Protein AF-A0A9P6QN24-F1 (afdb_monomer)

Organism: NCBI:txid1343610

Nearest PDB structures (foldseek):
  8gck-assembly1_B  TM=6.341E-01  e=2.018E-05  Homo sapiens
  8ei0-assembly1_A  TM=6.099E-01  e=3.043E-05  Homo sapiens
  3q4a-assembly1_B  TM=6.291E-01  e=5.928E-05  Mus musculus
  5lyp-assembly1_A  TM=6.319E-01  e=2.625E-04  Saccharomyces cerevisiae
  3ieg-assembly2_B  TM=3.926E-01  e=3.435E-02  Mus musculus

Mean predicted aligned error: 18.68 Å

Solvent-accessible surface area (backbone atoms only — not comparable to full-atom values): 17335 Å² total; per-residue (Å²): 128,90,78,76,76,50,38,66,54,25,41,50,53,14,51,52,28,45,75,72,65,37,36,72,60,13,37,51,25,18,50,55,14,33,75,68,44,74,62,51,30,66,42,30,45,56,32,18,53,32,27,54,76,68,72,36,29,69,58,20,42,56,25,36,52,51,20,60,72,39,47,63,93,57,59,83,73,40,73,80,84,57,78,57,66,64,62,55,49,44,53,50,51,39,54,51,28,54,50,52,49,49,52,51,52,49,50,52,49,51,51,52,54,52,50,51,48,54,49,54,52,49,51,51,54,50,52,46,53,53,53,62,68,70,53,59,84,85,45,95,57,36,71,57,55,51,49,50,50,50,49,53,47,52,50,54,50,50,52,52,50,52,55,44,58,67,63,60,70,74,53,87,83,45,56,80,73,58,68,77,66,84,80,70,79,95,70,84,81,91,71,94,70,90,70,82,91,70,77,78,81,76,46,60,64,53,50,52,50,51,59,71,68,50,65,82,80,77,56,64,82,92,71,75,61,71,88,47,30,17,81,83,81,61,36,59,38,80,51,30,25,28,31,78,86,75,70,52,56,32,31,42,70,59,51,52,51,46,43,73,71,68,46,56,42,38,93,84,76,69,42,81,40,55,78,88,44,49,42,78,31,60,71,60,33,55,49,37,53,57,48,36,75,79,38,67,70,48,79,78,91

Secondary structure (DSSP, 8-state):
---PPPHHHHHHHHHHHHHTT-HHHHHHHHHHHHHH-TT-HHHHHHHHHHHHHTT-HHHHHHHHHHHHHHS-TTTTTTTTT---HHHHHHHHHHHHHHHHHHHHHHHHHHHHHHHHHHHHHHHHHHHHHHHHHHS-TT-TTHHHHHHHHHHHHHHHHHHHHHHHHTT----TTTHHHHTT-TTS---------------TTSSHHHHHHHHHHS-GGGGS--PPPGGGB-TTT-SBPSSEEEETTT--EEEHHHHHHHHHTT--B-TTT--B--GGGEEE-HHHHHHHHHHHHH-GGGGG-

Foldseek 3Di:
DPPDDALVRLQVQLVVCVVVLVLVSSLVSLVVSCVRPVLALVSLCSNLVSCVSVLVLVSNLVSLVSSVVSDPPCQLVPPPDDPPVVNVSSVVSNVVSVVSVVVVVVVVVVVVLVVVLVVQLVVLVVVLVVVLVPDDPPDPCNVVSNVVSVVVSVVSNVVSVVVCVLQDDDPPVCVVVPVPVVPDDDDDDDDDDDDDPDDPPPCPVVVVVVVVVDPPLPRDPLDDPQLQAAPPPRAGAQWWKAFPVPRDIHRLVVVVSCVVVVNQADPPVRHGHHPVRIDGPVVSNVVSVVCCVSRVVSNVD

Structure (mmCIF, N/CA/C/O backbone):
data_AF-A0A9P6QN24-F1
#
_entry.id   AF-A0A9P6QN24-F1
#
loop_
_atom_site.group_PDB
_atom_site.id
_atom_site.type_symbol
_atom_site.label_atom_id
_atom_site.label_alt_id
_atom_site.label_comp_id
_atom_site.label_asym_id
_atom_site.label_entity_id
_atom_site.label_seq_id
_atom_site.pdbx_PDB_ins_code
_atom_site.Cartn_x
_atom_site.Cartn_y
_atom_site.Cartn_z
_atom_site.occupancy
_atom_site.B_iso_or_equiv
_atom_site.auth_seq_id
_atom_site.auth_comp_id
_atom_site.auth_asym_id
_atom_site.auth_atom_id
_atom_site.pdbx_PDB_model_num
ATOM 1 N N . MET A 1 1 ? 11.931 17.785 -42.352 1.00 37.00 1 MET A N 1
ATOM 2 C CA . MET A 1 1 ? 11.582 16.454 -41.813 1.00 37.00 1 MET A CA 1
ATOM 3 C C . MET A 1 1 ? 11.512 16.586 -40.303 1.00 37.00 1 MET A C 1
ATOM 5 O O . MET A 1 1 ? 12.523 16.941 -39.716 1.00 37.00 1 MET A O 1
ATOM 9 N N . SER A 1 2 ? 10.345 16.387 -39.687 1.00 49.06 2 SER A N 1
ATOM 10 C CA . SER A 1 2 ? 10.235 16.325 -38.222 1.00 49.06 2 SER A CA 1
ATOM 11 C C . SER A 1 2 ? 11.101 15.162 -37.735 1.00 49.06 2 SER A C 1
ATOM 13 O O . SER A 1 2 ? 10.799 14.007 -38.031 1.00 49.06 2 SER A O 1
ATOM 15 N N . HIS A 1 3 ? 12.240 15.452 -37.108 1.00 61.00 3 HIS A N 1
ATOM 16 C CA . HIS A 1 3 ? 13.052 14.420 -36.473 1.00 61.00 3 HIS A CA 1
ATOM 17 C C . HIS A 1 3 ? 12.320 14.009 -35.198 1.00 61.00 3 HIS A C 1
ATOM 19 O O . HIS A 1 3 ? 12.362 14.712 -34.193 1.00 61.00 3 HIS A O 1
ATOM 25 N N . SER A 1 4 ? 11.568 12.908 -35.276 1.00 82.81 4 SER A N 1
ATOM 26 C CA . SER A 1 4 ? 10.929 12.321 -34.102 1.00 82.81 4 SER A CA 1
ATOM 27 C C . SER A 1 4 ? 12.020 11.937 -33.105 1.00 82.81 4 SER A C 1
ATOM 29 O O . SER A 1 4 ? 12.944 11.208 -33.465 1.00 82.81 4 SER A O 1
ATOM 31 N N . LEU A 1 5 ? 11.914 12.438 -31.875 1.00 88.75 5 LEU A N 1
ATOM 32 C CA . LEU A 1 5 ? 12.874 12.152 -30.812 1.00 88.75 5 LEU A CA 1
ATOM 33 C C . LEU A 1 5 ? 13.000 10.639 -30.579 1.00 88.75 5 LEU A C 1
ATOM 35 O O . LEU A 1 5 ? 12.038 9.885 -30.746 1.00 88.75 5 LEU A O 1
ATOM 39 N N . THR A 1 6 ? 14.184 10.171 -30.204 1.00 93.94 6 THR A N 1
ATOM 40 C CA . THR A 1 6 ? 14.416 8.764 -29.847 1.00 93.94 6 THR A CA 1
ATOM 41 C C . THR A 1 6 ? 13.878 8.454 -28.445 1.00 93.94 6 THR A C 1
ATOM 43 O O . THR A 1 6 ? 13.603 9.363 -27.659 1.00 93.94 6 THR A O 1
ATOM 46 N N . ALA A 1 7 ? 13.721 7.168 -28.107 1.00 92.50 7 ALA A N 1
ATOM 47 C CA . ALA A 1 7 ? 13.298 6.757 -26.763 1.00 92.50 7 ALA A CA 1
ATOM 48 C C . ALA A 1 7 ? 14.249 7.297 -25.676 1.00 92.50 7 ALA A C 1
ATOM 50 O O . ALA A 1 7 ? 13.807 7.833 -24.661 1.00 92.50 7 ALA A O 1
ATOM 51 N N . ASP A 1 8 ? 15.559 7.267 -25.932 1.00 92.81 8 ASP A N 1
ATOM 52 C CA . ASP A 1 8 ? 16.560 7.799 -25.006 1.00 92.81 8 ASP A CA 1
ATOM 53 C C . ASP A 1 8 ? 16.540 9.322 -24.871 1.00 92.81 8 ASP A C 1
ATOM 55 O O . ASP A 1 8 ? 16.784 9.829 -23.776 1.00 92.81 8 ASP A O 1
ATOM 59 N N . GLN A 1 9 ? 16.219 10.055 -25.940 1.00 95.19 9 GLN A N 1
ATOM 60 C CA . GLN A 1 9 ? 16.024 11.505 -25.861 1.00 95.19 9 GLN A CA 1
ATOM 61 C C . GLN A 1 9 ? 14.803 11.845 -25.001 1.00 95.19 9 GLN A C 1
ATOM 63 O O . GLN A 1 9 ? 14.887 12.714 -24.138 1.00 95.19 9 GLN A O 1
ATOM 68 N N . HIS A 1 10 ? 13.701 11.108 -25.158 1.00 96.12 10 HIS A N 1
ATOM 69 C CA . HIS A 1 10 ? 12.540 11.243 -24.277 1.00 96.12 10 HIS A CA 1
ATOM 70 C C . HIS A 1 10 ? 12.869 10.888 -22.817 1.00 96.12 10 HIS A C 1
ATOM 72 O O . HIS A 1 10 ? 12.464 11.611 -21.912 1.00 96.12 10 HIS A O 1
ATOM 78 N N . LYS A 1 11 ? 13.678 9.849 -22.559 1.00 95.88 11 LYS A N 1
ATOM 79 C CA . LYS A 1 11 ? 14.189 9.562 -21.204 1.00 95.88 11 LYS A CA 1
ATOM 80 C C . LYS A 1 11 ? 14.996 10.738 -20.644 1.00 95.88 11 LYS A C 1
ATOM 82 O O . LYS A 1 11 ? 14.829 11.082 -19.479 1.00 95.88 11 LYS A O 1
ATOM 87 N N . GLN A 1 12 ? 15.886 11.336 -21.438 1.00 96.81 12 GLN A N 1
ATOM 88 C CA . GLN A 1 12 ? 16.690 12.481 -20.997 1.00 96.81 12 GLN A CA 1
ATOM 89 C C . GLN A 1 12 ? 15.811 13.688 -20.651 1.00 96.81 12 GLN A C 1
ATOM 91 O O . GLN A 1 12 ? 15.982 14.250 -19.573 1.00 96.81 12 GLN A O 1
ATOM 96 N N . LEU A 1 13 ? 14.824 14.013 -21.490 1.00 96.50 13 LEU A N 1
ATOM 97 C CA . LEU A 1 13 ? 13.841 15.063 -21.202 1.00 96.50 13 LEU A CA 1
ATOM 98 C C . LEU A 1 13 ? 13.040 14.755 -19.930 1.00 96.50 13 LEU A C 1
ATOM 100 O O . LEU A 1 13 ? 12.890 15.618 -19.068 1.00 96.50 13 LEU A O 1
ATOM 104 N N . GLY A 1 14 ? 12.603 13.504 -19.753 1.00 96.88 14 GLY A N 1
ATOM 105 C CA . GLY A 1 14 ? 11.949 13.058 -18.523 1.00 96.88 14 GLY A CA 1
ATOM 106 C C . GLY A 1 14 ? 12.830 13.247 -17.284 1.00 96.88 14 GLY A C 1
ATOM 107 O O . GLY A 1 14 ? 12.362 13.742 -16.260 1.00 96.88 14 GLY A O 1
ATOM 108 N N . ASN A 1 15 ? 14.128 12.938 -17.380 1.00 96.88 15 ASN A N 1
ATOM 109 C CA . ASN A 1 15 ? 15.087 13.153 -16.293 1.00 96.88 15 ASN A CA 1
ATOM 110 C C . ASN A 1 15 ? 15.280 14.650 -15.983 1.00 96.88 15 ASN A C 1
ATOM 112 O O . ASN A 1 15 ? 15.481 15.019 -14.825 1.00 96.88 15 ASN A O 1
ATOM 116 N N . GLU A 1 16 ? 15.260 15.517 -16.998 1.00 97.69 16 GLU A N 1
ATOM 117 C CA . GLU A 1 16 ? 15.360 16.971 -16.826 1.00 97.69 16 GLU A CA 1
ATOM 118 C C . GLU A 1 16 ? 14.135 17.540 -16.110 1.00 97.69 16 GLU A C 1
ATOM 120 O O . GLU A 1 16 ? 14.292 18.263 -15.124 1.00 97.69 16 GLU A O 1
ATOM 125 N N . HIS A 1 17 ? 12.933 17.161 -16.547 1.00 97.44 17 HIS A N 1
ATOM 126 C CA . HIS A 1 17 ? 11.682 17.520 -15.878 1.00 97.44 17 HIS A CA 1
ATOM 127 C C . HIS A 1 17 ? 11.643 16.991 -14.438 1.00 97.44 17 HIS A C 1
ATOM 129 O O . HIS A 1 17 ? 11.343 17.735 -13.503 1.00 97.44 17 HIS A O 1
ATOM 135 N N . PHE A 1 18 ? 12.083 15.749 -14.212 1.00 96.62 18 PHE A N 1
ATOM 136 C CA . PHE A 1 18 ? 12.169 15.174 -12.869 1.00 96.62 18 PHE A CA 1
ATOM 137 C C . PHE A 1 18 ? 13.085 15.984 -11.940 1.00 96.62 18 PHE A C 1
ATOM 139 O O . PHE A 1 18 ? 12.722 16.267 -10.798 1.00 96.62 18 PHE A O 1
ATOM 146 N N . LYS A 1 19 ? 14.254 16.425 -12.426 1.00 97.00 19 LYS A N 1
ATOM 147 C CA . LYS A 1 19 ? 15.170 17.294 -11.660 1.00 97.00 19 LYS A CA 1
ATOM 148 C C . LYS A 1 19 ? 14.551 18.655 -11.336 1.00 97.00 19 LYS A C 1
ATOM 150 O O . LYS A 1 19 ? 14.844 19.212 -10.278 1.00 97.00 19 LYS A O 1
ATOM 155 N N . LYS A 1 20 ? 13.694 19.174 -12.218 1.00 97.38 20 LYS A N 1
ATOM 156 C CA . LYS A 1 20 ? 12.913 20.403 -12.003 1.00 97.38 20 LYS A CA 1
ATOM 157 C C . LYS A 1 20 ? 11.684 20.199 -11.110 1.00 97.38 20 LYS A C 1
ATOM 159 O O . LYS A 1 20 ? 11.047 21.184 -10.757 1.00 97.38 20 LYS A O 1
ATOM 164 N N . LYS A 1 21 ? 11.396 18.958 -10.688 1.00 96.00 21 LYS A N 1
ATOM 165 C CA . LYS A 1 21 ? 10.183 18.553 -9.951 1.00 96.00 21 LYS A CA 1
ATOM 166 C C . LYS A 1 21 ? 8.884 18.712 -10.758 1.00 96.00 21 LYS A C 1
ATOM 168 O O . LYS A 1 21 ? 7.807 18.775 -10.178 1.00 96.00 21 LYS A O 1
ATOM 173 N N . GLU A 1 22 ? 8.996 18.749 -12.082 1.00 97.25 22 GLU A N 1
ATOM 174 C CA . GLU A 1 22 ? 7.892 18.772 -13.049 1.00 97.25 22 GLU A CA 1
ATOM 175 C C . GLU A 1 22 ? 7.490 17.315 -13.341 1.00 97.25 22 GLU A C 1
ATOM 177 O O . GLU A 1 22 ? 7.913 16.703 -14.326 1.00 97.25 22 GLU A O 1
ATOM 182 N N . TYR A 1 23 ? 6.807 16.680 -12.383 1.00 96.56 23 TYR A N 1
ATOM 183 C CA . TYR A 1 23 ? 6.611 15.229 -12.403 1.00 96.56 23 TYR A CA 1
ATOM 184 C C . TYR A 1 23 ? 5.591 14.779 -13.457 1.00 96.56 23 TYR A C 1
ATOM 186 O O . TYR A 1 23 ? 5.792 13.727 -14.065 1.00 96.56 23 TYR A O 1
ATOM 194 N N . GLU A 1 24 ? 4.524 15.541 -13.717 1.00 97.38 24 GLU A N 1
ATOM 195 C CA . GLU A 1 24 ? 3.561 15.231 -14.783 1.00 97.38 24 GLU A CA 1
ATOM 196 C C . GLU A 1 24 ? 4.191 15.291 -16.185 1.00 97.38 24 GLU A C 1
ATOM 198 O O . GLU A 1 24 ? 3.952 14.418 -17.030 1.00 97.38 24 GLU A O 1
ATOM 203 N N . GLU A 1 25 ? 5.037 16.288 -16.433 1.00 96.44 25 GLU A N 1
ATOM 204 C CA . GLU A 1 25 ? 5.794 16.436 -17.673 1.00 96.44 25 GLU A CA 1
ATOM 205 C C . GLU A 1 25 ? 6.810 15.300 -17.815 1.00 96.44 25 GLU A C 1
ATOM 207 O O . GLU A 1 25 ? 6.885 14.664 -18.870 1.00 96.44 25 GLU A O 1
ATOM 212 N N . ALA A 1 26 ? 7.517 14.956 -16.732 1.00 97.50 26 ALA A N 1
ATOM 213 C CA . ALA A 1 26 ? 8.426 13.814 -16.712 1.00 97.50 26 ALA A CA 1
ATOM 214 C C . ALA A 1 26 ? 7.703 12.499 -17.053 1.00 97.50 26 ALA A C 1
ATOM 216 O O . ALA A 1 26 ? 8.179 11.730 -17.889 1.00 97.50 26 ALA A O 1
ATOM 217 N N . ILE A 1 27 ? 6.519 12.263 -16.476 1.00 98.19 27 ILE A N 1
ATOM 218 C CA . ILE A 1 27 ? 5.667 11.100 -16.781 1.00 98.19 27 ILE A CA 1
ATOM 219 C C . ILE A 1 27 ? 5.295 11.061 -18.261 1.00 98.19 27 ILE A C 1
ATOM 221 O O . ILE A 1 27 ? 5.305 9.986 -18.869 1.00 98.19 27 ILE A O 1
ATOM 225 N N . THR A 1 28 ? 4.967 12.213 -18.846 1.00 97.44 28 THR A N 1
ATOM 226 C CA . THR A 1 28 ? 4.613 12.319 -20.265 1.00 97.44 28 THR A CA 1
ATOM 227 C C . THR A 1 28 ? 5.790 11.914 -21.146 1.00 97.44 28 THR A C 1
ATOM 229 O O . THR A 1 28 ? 5.627 11.089 -22.049 1.00 97.44 28 THR A O 1
ATOM 232 N N . GLU A 1 29 ? 6.987 12.420 -20.855 1.00 97.50 29 GLU A N 1
ATOM 233 C CA . GLU A 1 29 ? 8.191 12.088 -21.616 1.00 97.50 29 GLU A CA 1
ATOM 234 C C . GLU A 1 29 ? 8.613 10.622 -21.433 1.00 97.50 29 GLU A C 1
ATOM 236 O O . GLU A 1 29 ? 8.858 9.934 -22.425 1.00 97.50 29 GLU A O 1
ATOM 241 N N . TYR A 1 30 ? 8.580 10.068 -20.215 1.00 97.44 30 TYR A N 1
ATOM 242 C CA . TYR A 1 30 ? 8.827 8.631 -20.019 1.00 97.44 30 TYR A CA 1
ATOM 243 C C . TYR A 1 30 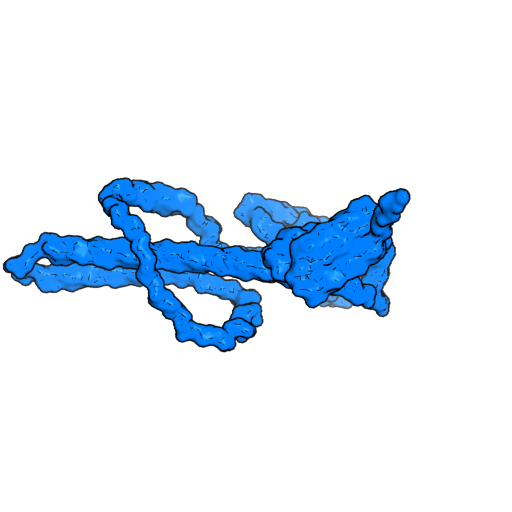? 7.784 7.757 -20.717 1.00 97.44 30 TYR A C 1
ATOM 245 O O . TYR A 1 30 ? 8.127 6.723 -21.282 1.00 97.44 30 TYR A O 1
ATOM 253 N N . SER A 1 31 ? 6.519 8.177 -20.753 1.00 97.56 31 SER A N 1
ATOM 254 C CA . SER A 1 31 ? 5.475 7.446 -21.481 1.00 97.56 31 SER A CA 1
ATOM 255 C C . SER A 1 31 ? 5.729 7.451 -22.990 1.00 97.56 31 SER A C 1
ATOM 257 O O . SER A 1 31 ? 5.543 6.426 -23.643 1.00 97.56 31 SER A O 1
ATOM 259 N N . ARG A 1 32 ? 6.225 8.563 -23.551 1.00 96.44 32 ARG A N 1
ATOM 260 C CA . ARG A 1 32 ? 6.673 8.621 -24.954 1.00 96.44 32 ARG A CA 1
ATOM 261 C C . ARG A 1 32 ? 7.886 7.722 -25.207 1.00 96.44 32 ARG A C 1
ATOM 263 O O . ARG A 1 32 ? 7.947 7.095 -26.265 1.00 96.44 32 ARG A O 1
ATOM 270 N N . ALA A 1 33 ? 8.815 7.619 -24.251 1.00 95.81 33 ALA A N 1
ATOM 271 C CA . ALA A 1 33 ? 9.936 6.678 -24.323 1.00 95.81 33 ALA A CA 1
ATOM 272 C C . ALA A 1 33 ? 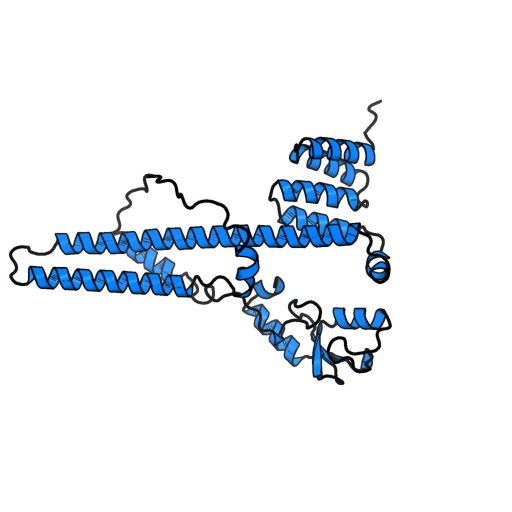9.449 5.217 -24.343 1.00 95.81 33 ALA A C 1
ATOM 274 O O . ALA A 1 33 ? 9.853 4.461 -25.223 1.00 95.81 33 ALA A O 1
ATOM 275 N N . ILE A 1 34 ? 8.506 4.861 -23.463 1.00 95.50 34 ILE A N 1
ATOM 276 C CA . ILE A 1 34 ? 7.890 3.524 -23.388 1.00 95.50 34 ILE A CA 1
ATOM 277 C C . ILE A 1 34 ? 7.168 3.157 -24.688 1.00 95.50 34 ILE A C 1
ATOM 279 O O . ILE A 1 34 ? 7.285 2.032 -25.155 1.00 95.50 34 ILE A O 1
ATOM 283 N N . VAL A 1 35 ? 6.442 4.090 -25.313 1.00 95.75 35 VAL A N 1
ATOM 284 C CA . VAL A 1 35 ? 5.772 3.825 -26.602 1.00 95.75 35 VAL A CA 1
ATOM 285 C C . VAL A 1 35 ? 6.781 3.482 -27.706 1.00 95.75 35 VAL A C 1
ATOM 287 O O . VAL A 1 35 ? 6.464 2.707 -28.606 1.00 95.75 35 VAL A O 1
ATOM 290 N N . LYS A 1 36 ? 7.990 4.053 -27.652 1.00 94.38 36 LYS A N 1
ATOM 291 C CA . LYS A 1 36 ? 9.042 3.831 -28.654 1.00 94.38 36 LYS A CA 1
ATOM 292 C C . LYS A 1 36 ? 9.852 2.566 -28.395 1.00 94.38 36 LYS A C 1
ATOM 294 O O . LYS A 1 36 ? 10.168 1.865 -29.351 1.00 94.38 36 LYS A O 1
ATOM 299 N N . ASP A 1 37 ? 10.175 2.285 -27.139 1.00 91.56 37 ASP A N 1
ATOM 300 C CA . ASP A 1 37 ? 10.814 1.039 -26.723 1.00 91.56 37 ASP A CA 1
ATOM 301 C C . ASP A 1 37 ? 10.152 0.504 -25.437 1.00 91.56 37 ASP A C 1
ATOM 303 O O . ASP A 1 37 ? 10.534 0.872 -24.320 1.00 91.56 37 ASP A O 1
ATOM 307 N N . PRO A 1 38 ? 9.134 -0.368 -25.587 1.00 91.06 38 PRO A N 1
ATOM 308 C CA . PRO A 1 38 ? 8.347 -0.865 -24.462 1.00 91.06 38 PRO A CA 1
ATOM 309 C C . PRO A 1 38 ? 9.078 -1.857 -23.561 1.00 91.06 38 PRO A C 1
ATOM 311 O O . PRO A 1 38 ? 8.544 -2.192 -22.508 1.00 91.06 38 PRO A O 1
ATOM 314 N N . ARG A 1 39 ? 10.241 -2.380 -23.973 1.00 88.00 39 ARG A N 1
ATOM 315 C CA . ARG A 1 39 ? 10.957 -3.447 -23.251 1.00 88.00 39 ARG A CA 1
ATOM 316 C C . ARG A 1 39 ? 12.050 -2.920 -22.326 1.00 88.00 39 ARG A C 1
ATOM 318 O O . ARG A 1 39 ? 12.742 -3.704 -21.688 1.00 88.00 39 ARG A O 1
ATOM 325 N N . GLN A 1 40 ? 12.213 -1.607 -22.233 1.00 88.06 40 GLN A N 1
ATOM 326 C CA . GLN A 1 40 ? 13.233 -1.013 -21.384 1.00 88.06 40 GLN A CA 1
ATOM 327 C C . GLN A 1 40 ? 12.688 -0.740 -19.973 1.00 88.06 40 GLN A C 1
ATOM 329 O O . GLN A 1 40 ? 11.984 0.244 -19.740 1.00 88.06 40 GLN A O 1
ATOM 334 N N . ALA A 1 41 ? 13.081 -1.576 -19.006 1.00 88.25 41 ALA A N 1
ATOM 335 C CA . ALA A 1 41 ? 12.637 -1.498 -17.607 1.00 88.25 41 ALA A CA 1
ATOM 336 C C . ALA A 1 41 ? 12.887 -0.123 -16.949 1.00 88.25 41 ALA A C 1
ATOM 338 O O . ALA A 1 41 ? 12.036 0.396 -16.229 1.00 88.25 41 ALA A O 1
ATOM 339 N N . VAL A 1 42 ? 14.017 0.520 -17.266 1.00 90.81 42 VAL A N 1
ATOM 340 C CA . VAL A 1 42 ? 14.414 1.842 -16.740 1.00 90.81 42 VAL A CA 1
ATOM 341 C C . VAL A 1 42 ? 13.347 2.919 -16.962 1.00 90.81 42 VAL A C 1
ATOM 343 O O . VAL A 1 42 ? 13.161 3.775 -16.099 1.00 90.81 42 VAL A O 1
ATOM 346 N N . TYR A 1 43 ? 12.625 2.902 -18.088 1.00 94.00 43 TYR A N 1
ATOM 347 C CA . TYR A 1 43 ? 11.600 3.918 -18.343 1.00 94.00 43 TYR A CA 1
ATOM 348 C C . TYR A 1 43 ? 10.411 3.779 -17.388 1.00 94.00 43 TYR A C 1
ATOM 350 O O . TYR A 1 43 ? 9.886 4.787 -16.914 1.00 94.00 43 TYR A O 1
ATOM 358 N N . TYR A 1 44 ? 10.029 2.542 -17.065 1.00 94.00 44 TYR A N 1
ATOM 359 C CA . TYR A 1 44 ? 8.982 2.259 -16.091 1.00 94.00 44 TYR A CA 1
ATOM 360 C C . TYR A 1 44 ? 9.431 2.640 -14.680 1.00 94.00 44 TYR A C 1
ATOM 362 O O . TYR A 1 44 ? 8.701 3.352 -14.003 1.00 94.00 44 TYR A O 1
ATOM 370 N N . THR A 1 45 ? 10.651 2.286 -14.261 1.00 93.00 45 THR A N 1
ATOM 371 C CA . THR A 1 45 ? 11.175 2.667 -12.934 1.00 93.00 45 THR A CA 1
ATOM 372 C C . THR A 1 45 ? 11.270 4.187 -12.765 1.00 93.00 45 THR A C 1
ATOM 374 O O . THR A 1 45 ? 10.898 4.732 -11.725 1.00 93.00 45 THR A O 1
ATOM 377 N N . ASN A 1 46 ? 11.703 4.917 -13.797 1.00 95.00 46 ASN A N 1
ATOM 378 C CA . ASN A 1 46 ? 11.759 6.379 -13.745 1.00 95.00 46 ASN A CA 1
ATOM 379 C C . ASN A 1 46 ? 10.363 7.017 -13.680 1.00 95.00 46 ASN A C 1
ATOM 381 O O . ASN A 1 46 ? 10.159 7.996 -12.956 1.00 95.00 46 ASN A O 1
ATOM 385 N N . ARG A 1 47 ? 9.383 6.453 -14.396 1.00 97.38 47 ARG A N 1
ATOM 386 C CA . ARG A 1 47 ? 7.988 6.900 -14.324 1.00 97.38 47 ARG A CA 1
ATOM 387 C C . ARG A 1 47 ? 7.348 6.552 -12.976 1.00 97.38 47 ARG A C 1
ATOM 389 O O . ARG A 1 47 ? 6.685 7.408 -12.395 1.00 97.38 47 ARG A O 1
ATOM 396 N N . ALA A 1 48 ? 7.638 5.375 -12.426 1.00 96.06 48 ALA A N 1
ATOM 397 C CA . ALA A 1 48 ? 7.240 4.951 -11.086 1.00 96.06 48 ALA A CA 1
ATOM 398 C C . ALA A 1 48 ? 7.770 5.912 -10.011 1.00 96.06 48 ALA A C 1
ATOM 400 O O . ALA A 1 48 ? 7.019 6.345 -9.143 1.00 96.06 48 ALA A O 1
ATOM 401 N N . ASN A 1 49 ? 9.027 6.348 -10.119 1.00 95.38 49 ASN A N 1
ATOM 402 C CA . ASN A 1 49 ? 9.590 7.376 -9.243 1.00 95.38 49 ASN A CA 1
ATOM 403 C C . ASN A 1 49 ? 8.823 8.707 -9.316 1.00 95.38 49 ASN A C 1
ATOM 405 O O . ASN A 1 49 ? 8.627 9.358 -8.291 1.00 95.38 49 ASN A O 1
ATOM 409 N N . CYS A 1 50 ? 8.352 9.114 -10.498 1.00 97.44 50 CYS A N 1
ATOM 410 C CA . CYS A 1 50 ? 7.498 10.299 -10.633 1.00 97.44 50 CYS A CA 1
ATOM 411 C C . CYS A 1 50 ? 6.134 10.085 -9.972 1.00 97.44 50 CYS A C 1
ATOM 413 O O . CYS A 1 50 ? 5.664 10.952 -9.241 1.00 97.44 50 CYS A O 1
ATOM 415 N N . TYR A 1 51 ? 5.512 8.921 -10.188 1.00 97.38 51 TYR A N 1
ATOM 416 C CA . TYR A 1 51 ? 4.248 8.570 -9.542 1.00 97.38 51 TYR A CA 1
ATOM 417 C C . TYR A 1 51 ? 4.360 8.545 -8.019 1.00 97.38 51 TYR A C 1
ATOM 419 O O . TYR A 1 51 ? 3.446 9.017 -7.350 1.00 97.38 51 TYR A O 1
ATOM 427 N N . LEU A 1 52 ? 5.491 8.086 -7.478 1.00 92.19 52 LEU A N 1
ATOM 428 C CA . LEU A 1 52 ? 5.757 8.103 -6.043 1.00 92.19 52 LEU A CA 1
ATOM 429 C C . LEU A 1 52 ? 5.818 9.535 -5.495 1.00 92.19 52 LEU A C 1
ATOM 431 O O . LEU A 1 52 ? 5.344 9.784 -4.396 1.00 92.19 52 LEU A O 1
ATOM 435 N N . LYS A 1 53 ? 6.365 10.491 -6.260 1.00 95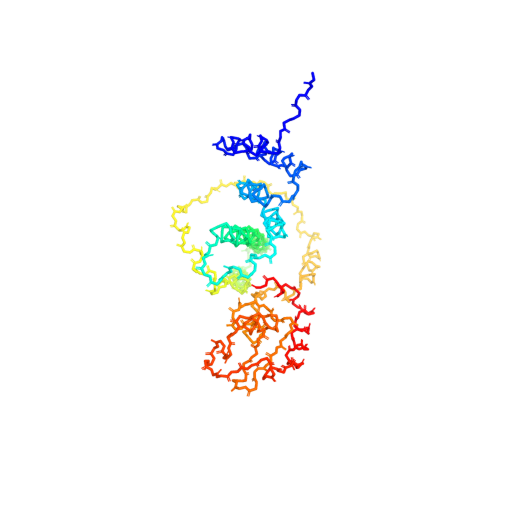.00 53 LYS A N 1
ATOM 436 C CA . LYS A 1 53 ? 6.385 11.916 -5.879 1.00 95.00 53 LYS A CA 1
ATOM 437 C C . LYS A 1 53 ? 5.029 12.612 -5.992 1.00 95.00 53 LYS A C 1
ATOM 439 O O . LYS A 1 53 ? 4.873 13.682 -5.416 1.00 95.00 53 LYS A O 1
ATOM 444 N N . LEU A 1 54 ? 4.088 12.020 -6.724 1.00 94.38 54 LEU A N 1
ATOM 445 C CA . LEU A 1 54 ? 2.710 12.492 -6.878 1.00 94.38 54 LEU A CA 1
ATOM 446 C C . LEU A 1 54 ? 1.712 11.693 -6.026 1.00 94.38 54 LEU A C 1
ATOM 448 O O . LEU A 1 54 ? 0.512 11.784 -6.275 1.00 94.38 54 LEU A O 1
ATOM 452 N N . ASP A 1 55 ? 2.196 10.861 -5.097 1.00 91.81 55 ASP A N 1
ATOM 453 C CA . ASP A 1 55 ? 1.381 9.999 -4.230 1.00 91.81 55 ASP A CA 1
ATOM 454 C C . ASP A 1 55 ? 0.442 9.034 -4.992 1.00 91.81 55 ASP A C 1
ATOM 456 O O . ASP A 1 55 ? -0.551 8.528 -4.478 1.00 91.81 55 ASP A O 1
ATOM 460 N N . LYS A 1 56 ? 0.772 8.707 -6.249 1.00 93.00 56 LYS A N 1
ATOM 461 C CA . LYS A 1 56 ? 0.009 7.772 -7.096 1.00 93.00 56 LYS A CA 1
ATOM 462 C C . LYS A 1 56 ? 0.497 6.340 -6.891 1.00 93.00 56 LYS A C 1
ATOM 464 O O . LYS A 1 56 ? 1.001 5.704 -7.817 1.00 93.00 56 LYS A O 1
ATOM 469 N N . TYR A 1 57 ? 0.356 5.820 -5.672 1.00 87.50 57 TYR A N 1
ATOM 470 C CA . TYR A 1 57 ? 1.001 4.572 -5.237 1.00 87.50 57 TYR A CA 1
ATOM 471 C C . TYR A 1 57 ? 0.630 3.336 -6.069 1.00 87.50 57 TYR A C 1
ATOM 473 O O . TYR A 1 57 ? 1.488 2.500 -6.338 1.00 87.50 57 TYR A O 1
ATOM 481 N N . GLN A 1 58 ? -0.616 3.227 -6.547 1.00 89.75 58 GLN A N 1
ATOM 482 C CA . GLN A 1 58 ? -1.010 2.103 -7.408 1.00 89.75 58 GLN A CA 1
ATOM 483 C C . GLN A 1 58 ? -0.272 2.120 -8.753 1.00 89.75 58 GLN A C 1
ATOM 485 O O . GLN A 1 58 ? 0.113 1.073 -9.266 1.00 89.75 58 GLN A O 1
ATOM 490 N N . ASN A 1 59 ? -0.036 3.308 -9.314 1.00 94.12 59 ASN A N 1
ATOM 491 C CA . ASN A 1 59 ? 0.714 3.453 -10.555 1.00 94.12 59 ASN A CA 1
ATOM 492 C C . ASN A 1 59 ? 2.193 3.091 -10.363 1.00 94.12 59 ASN A C 1
ATOM 494 O O . ASN A 1 59 ? 2.783 2.527 -11.278 1.00 94.12 59 ASN A O 1
ATOM 498 N N . VAL A 1 60 ? 2.767 3.366 -9.182 1.00 93.00 60 VAL A N 1
ATOM 499 C CA . VAL A 1 60 ? 4.129 2.926 -8.825 1.00 93.00 60 VAL A CA 1
ATOM 500 C C . VAL A 1 60 ? 4.223 1.405 -8.881 1.00 93.00 60 VAL A C 1
ATOM 502 O O . VAL A 1 60 ? 5.090 0.884 -9.573 1.00 93.00 60 VAL A O 1
ATOM 505 N N . ILE A 1 61 ? 3.305 0.703 -8.205 1.00 87.00 61 ILE A N 1
ATOM 506 C CA . ILE A 1 61 ? 3.283 -0.767 -8.155 1.00 87.00 61 ILE A CA 1
ATOM 507 C C . ILE A 1 61 ? 3.179 -1.341 -9.571 1.00 87.00 61 ILE A C 1
ATOM 509 O O . ILE A 1 61 ? 4.031 -2.129 -9.967 1.00 87.00 61 ILE A O 1
ATOM 513 N N . ASN A 1 62 ? 2.214 -0.866 -10.364 1.00 91.56 62 ASN A N 1
ATOM 514 C CA . ASN A 1 62 ? 1.997 -1.361 -11.722 1.00 91.56 62 ASN A CA 1
ATOM 515 C C . ASN A 1 62 ? 3.229 -1.153 -12.627 1.00 91.56 62 ASN A C 1
ATOM 517 O O . ASN A 1 62 ? 3.597 -2.046 -13.387 1.00 91.56 62 ASN A O 1
ATOM 521 N N . ASP A 1 63 ? 3.871 0.020 -12.576 1.00 93.19 63 ASP A N 1
ATOM 522 C CA . ASP A 1 63 ? 5.064 0.292 -13.389 1.00 93.19 63 ASP A CA 1
ATOM 523 C C . ASP A 1 63 ? 6.276 -0.519 -12.920 1.00 93.19 63 ASP A C 1
ATOM 525 O O . ASP A 1 63 ? 7.041 -1.015 -13.745 1.00 93.19 63 ASP A O 1
ATOM 529 N N . CYS A 1 64 ? 6.445 -0.701 -11.612 1.00 86.69 64 CYS A N 1
ATOM 530 C CA . CYS A 1 64 ? 7.500 -1.538 -11.054 1.00 86.69 64 CYS A CA 1
ATOM 531 C C . CYS A 1 64 ? 7.314 -3.023 -11.411 1.00 86.69 64 CYS A C 1
ATOM 533 O O . CYS A 1 64 ? 8.288 -3.685 -11.763 1.00 86.69 64 CYS A O 1
ATOM 535 N N . GLU A 1 65 ? 6.083 -3.537 -11.399 1.00 86.12 65 GLU A N 1
ATOM 536 C CA . GLU A 1 65 ? 5.765 -4.897 -11.858 1.00 86.12 65 GLU A CA 1
ATOM 537 C C . GLU A 1 65 ? 6.087 -5.072 -13.346 1.00 86.12 65 GLU A C 1
ATOM 539 O O . GLU A 1 65 ? 6.761 -6.029 -13.727 1.00 86.12 65 GLU A O 1
ATOM 544 N N . ARG A 1 66 ? 5.716 -4.095 -14.187 1.00 87.38 66 ARG A N 1
ATOM 545 C CA . ARG A 1 66 ? 6.113 -4.074 -15.605 1.00 87.38 66 ARG A CA 1
ATOM 546 C C . ARG A 1 66 ? 7.627 -4.033 -15.786 1.00 87.38 66 ARG A C 1
ATOM 548 O O . ARG A 1 66 ? 8.149 -4.723 -16.656 1.00 87.38 66 ARG A O 1
ATOM 555 N N . ALA A 1 67 ? 8.343 -3.250 -14.981 1.00 86.44 67 ALA A N 1
ATOM 556 C CA . ALA A 1 67 ? 9.801 -3.192 -15.037 1.00 86.44 67 ALA A CA 1
ATOM 557 C C . ALA A 1 67 ? 10.428 -4.571 -14.764 1.00 86.44 67 ALA A C 1
ATOM 559 O O . ALA A 1 67 ? 11.345 -4.970 -15.478 1.00 86.44 67 ALA A O 1
ATOM 560 N N . ILE A 1 68 ? 9.888 -5.322 -13.796 1.00 82.75 68 ILE A N 1
ATOM 561 C CA . ILE A 1 68 ? 10.325 -6.691 -13.478 1.00 82.75 68 ILE A CA 1
ATOM 562 C C . ILE A 1 68 ? 10.041 -7.654 -14.641 1.00 82.75 68 ILE A C 1
ATOM 564 O O . ILE A 1 68 ? 10.889 -8.488 -14.951 1.00 82.75 68 ILE A O 1
ATOM 568 N N . GLU A 1 69 ? 8.888 -7.536 -15.312 1.00 80.88 69 GLU A N 1
ATOM 569 C CA . GLU A 1 69 ? 8.527 -8.390 -16.460 1.00 80.88 69 GLU A CA 1
ATOM 570 C C . GLU A 1 69 ? 9.508 -8.272 -17.639 1.00 80.88 69 GLU A C 1
ATOM 572 O O . GLU A 1 69 ? 9.695 -9.238 -18.387 1.00 80.88 69 GLU A O 1
ATOM 577 N N . PHE A 1 70 ? 10.100 -7.089 -17.835 1.00 75.50 70 PHE A N 1
ATOM 578 C CA . PHE A 1 70 ? 10.962 -6.790 -18.982 1.00 75.50 70 PHE A CA 1
ATOM 579 C C . PHE A 1 70 ? 12.458 -6.935 -18.711 1.00 75.50 70 PHE A C 1
ATOM 581 O O . PHE A 1 70 ? 13.244 -6.932 -19.662 1.00 75.50 70 PHE A O 1
ATOM 588 N N . GLU A 1 71 ? 12.863 -7.122 -17.456 1.00 66.69 71 GLU A N 1
ATOM 589 C CA . GLU A 1 71 ? 14.216 -7.579 -17.162 1.00 66.69 71 GLU A CA 1
ATOM 590 C C . GLU A 1 71 ? 14.435 -8.950 -17.833 1.00 66.69 71 GLU A C 1
ATOM 592 O O . GLU A 1 71 ? 13.601 -9.855 -17.698 1.00 66.69 71 GLU A O 1
ATOM 597 N N . PRO A 1 72 ? 15.522 -9.137 -18.607 1.00 54.19 72 PRO A N 1
ATOM 598 C CA . PRO A 1 72 ? 15.778 -10.400 -19.281 1.00 54.19 72 PRO A CA 1
ATOM 599 C C . PRO A 1 72 ? 15.761 -11.533 -18.252 1.00 54.19 72 PRO A C 1
ATOM 601 O O . PRO A 1 72 ? 16.312 -11.398 -17.159 1.00 54.19 72 PRO A O 1
ATOM 604 N N . LYS A 1 73 ? 15.124 -12.652 -18.626 1.00 48.19 73 LYS A N 1
ATOM 605 C CA . LYS A 1 73 ? 14.824 -13.865 -17.830 1.00 48.19 73 LYS A CA 1
ATOM 606 C C . LYS A 1 73 ? 16.019 -14.567 -17.144 1.00 48.19 73 LYS A C 1
ATOM 608 O O . LYS A 1 73 ? 15.890 -15.704 -16.725 1.00 48.19 73 LYS A O 1
ATOM 613 N N . SER A 1 74 ? 17.147 -13.887 -16.978 1.00 46.22 74 SER A N 1
ATOM 614 C CA . SER A 1 74 ? 18.265 -14.249 -16.111 1.00 46.22 74 SER A CA 1
ATOM 615 C C . SER A 1 74 ? 18.296 -13.447 -14.790 1.00 46.22 74 SER A C 1
ATOM 617 O O . SER A 1 74 ? 19.245 -13.602 -14.032 1.00 46.22 74 SER A O 1
ATOM 619 N N . SER A 1 75 ? 17.310 -12.587 -14.490 1.00 46.59 75 SER A N 1
ATOM 620 C CA . SER A 1 75 ? 17.285 -11.762 -13.258 1.00 46.59 75 SER A CA 1
ATOM 621 C C . SER A 1 75 ? 16.709 -12.482 -12.024 1.00 46.59 75 SER A C 1
ATOM 623 O O . SER A 1 75 ? 17.133 -12.213 -10.902 1.00 46.59 75 SER A O 1
ATOM 625 N N . TYR A 1 76 ? 15.839 -13.481 -12.213 1.00 42.88 76 TYR A N 1
ATOM 626 C CA . TYR A 1 76 ? 15.465 -14.401 -11.127 1.00 42.88 76 TYR A CA 1
ATOM 627 C C . TYR A 1 76 ? 16.643 -15.331 -10.758 1.00 42.88 76 TYR A C 1
ATOM 629 O O . TYR A 1 76 ? 16.875 -15.606 -9.589 1.00 42.88 76 TYR A O 1
ATOM 637 N N . GLU A 1 77 ? 17.479 -15.711 -11.736 1.00 40.84 77 GLU A N 1
ATOM 638 C CA . GLU A 1 77 ? 18.659 -16.578 -11.545 1.00 40.84 77 GLU A CA 1
ATOM 639 C C . GLU A 1 77 ? 19.942 -15.839 -11.089 1.00 40.84 77 GLU A C 1
ATOM 641 O O . GLU A 1 77 ? 20.843 -16.469 -10.538 1.00 40.84 77 GLU A O 1
ATOM 646 N N . PHE A 1 78 ? 20.049 -14.510 -11.237 1.00 41.16 78 PHE A N 1
ATOM 647 C CA . PHE A 1 78 ? 21.227 -13.736 -10.784 1.00 41.16 78 PHE A CA 1
ATOM 648 C C . PHE A 1 78 ? 21.145 -13.215 -9.340 1.00 41.16 78 PHE A C 1
ATOM 650 O O . PHE A 1 78 ? 22.067 -12.546 -8.864 1.00 41.16 78 PHE A O 1
ATOM 657 N N . ALA A 1 79 ? 20.098 -13.573 -8.594 1.00 43.97 79 ALA A N 1
ATOM 658 C CA . ALA A 1 79 ? 19.924 -13.182 -7.194 1.00 43.97 79 ALA A CA 1
ATOM 659 C C . ALA A 1 79 ? 20.901 -13.871 -6.208 1.00 43.97 79 ALA A C 1
ATOM 661 O O . ALA A 1 79 ? 20.811 -13.648 -5.002 1.00 43.97 79 ALA A O 1
ATOM 662 N N . GLN A 1 80 ? 21.858 -14.679 -6.689 1.00 39.34 80 GLN A N 1
ATOM 663 C CA . GLN A 1 80 ? 22.770 -15.469 -5.846 1.00 39.34 80 GLN A CA 1
ATOM 664 C C . GLN A 1 80 ? 24.228 -15.000 -5.760 1.00 39.34 80 GLN A C 1
ATOM 666 O O . GLN A 1 80 ? 25.002 -15.628 -5.045 1.00 39.34 80 GLN A O 1
ATOM 671 N N . GLY A 1 8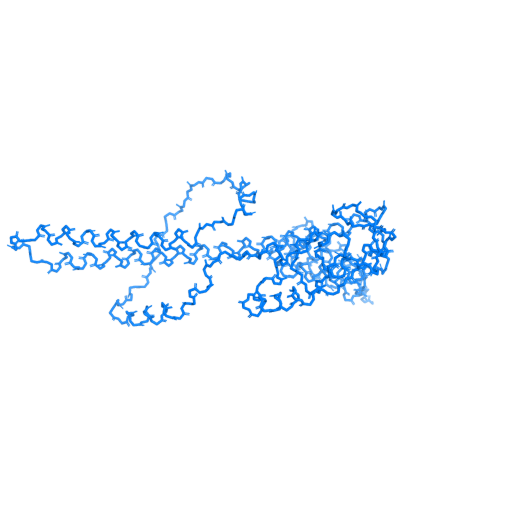1 ? 24.645 -13.911 -6.409 1.00 43.25 81 GLY A N 1
ATOM 672 C CA . GLY A 1 81 ? 26.075 -13.550 -6.349 1.00 43.25 81 GLY A CA 1
ATOM 673 C C . GLY A 1 81 ? 26.417 -12.074 -6.403 1.00 43.25 81 GLY A C 1
ATOM 674 O O . GLY A 1 81 ? 27.376 -11.645 -5.767 1.00 43.25 81 GLY A O 1
ATOM 675 N N . GLN A 1 82 ? 25.632 -11.277 -7.119 1.00 42.69 82 GLN A N 1
ATOM 676 C CA . GLN A 1 82 ? 25.795 -9.832 -7.183 1.00 42.69 82 GLN A CA 1
ATOM 677 C C . GLN A 1 82 ? 24.407 -9.244 -7.313 1.00 42.69 82 GLN A C 1
ATOM 679 O O . GLN A 1 82 ? 23.696 -9.502 -8.278 1.00 42.69 82 GLN A O 1
ATOM 684 N N . GLN A 1 83 ? 23.998 -8.476 -6.316 1.00 45.22 83 GLN A N 1
ATOM 685 C CA . GLN A 1 83 ? 22.729 -7.786 -6.386 1.00 45.22 83 GLN A CA 1
ATOM 686 C C . GLN A 1 83 ? 22.846 -6.759 -7.506 1.00 45.22 83 GLN A C 1
ATOM 688 O O . GLN A 1 83 ? 23.592 -5.789 -7.376 1.00 45.22 83 GLN A O 1
ATOM 693 N N . SER A 1 84 ? 22.126 -6.962 -8.605 1.00 56.66 84 SER A N 1
ATOM 694 C CA . SER A 1 84 ? 21.875 -5.866 -9.531 1.00 56.66 84 SER A CA 1
ATOM 695 C C . SER A 1 84 ? 21.136 -4.800 -8.723 1.00 56.66 84 SER A C 1
ATOM 697 O O . SER A 1 84 ? 19.989 -5.011 -8.324 1.00 56.66 84 SER A O 1
ATOM 699 N N . GLY A 1 85 ? 21.810 -3.692 -8.385 1.00 64.56 85 GLY A N 1
ATOM 700 C CA . GLY A 1 85 ? 21.248 -2.620 -7.551 1.00 64.56 85 GLY A CA 1
ATOM 701 C C . GLY A 1 85 ? 19.885 -2.129 -8.050 1.00 64.56 85 GLY A C 1
ATOM 702 O O . GLY A 1 85 ? 19.061 -1.695 -7.253 1.00 64.56 85 GLY A O 1
ATOM 703 N N . PHE A 1 86 ? 19.619 -2.318 -9.343 1.00 72.12 86 PHE A N 1
ATOM 704 C CA . PHE A 1 86 ? 18.366 -2.004 -10.010 1.00 72.12 86 PHE A CA 1
ATOM 705 C C . PHE A 1 86 ? 17.163 -2.841 -9.529 1.00 72.12 86 PHE A C 1
ATOM 707 O O . PHE A 1 86 ? 16.112 -2.283 -9.229 1.00 72.12 86 PHE A O 1
ATOM 714 N N . ALA A 1 87 ? 17.300 -4.163 -9.368 1.00 69.19 87 ALA A N 1
ATOM 715 C CA . ALA A 1 87 ? 16.199 -5.007 -8.879 1.00 69.19 87 ALA A CA 1
ATOM 716 C C . ALA A 1 87 ? 15.843 -4.682 -7.417 1.00 69.19 87 ALA A C 1
ATOM 718 O O . ALA A 1 87 ? 14.674 -4.620 -7.039 1.00 69.19 87 ALA A O 1
ATOM 719 N N . LYS A 1 88 ? 16.865 -4.399 -6.602 1.00 73.31 88 LYS A N 1
ATOM 720 C CA . LYS A 1 88 ? 16.692 -3.922 -5.226 1.00 73.31 88 LYS A CA 1
ATOM 721 C C . LYS A 1 88 ? 15.971 -2.584 -5.148 1.00 73.31 88 LYS A C 1
ATOM 723 O O . LYS A 1 88 ? 15.144 -2.397 -4.261 1.00 73.31 88 LYS A O 1
ATOM 728 N N . GLU A 1 89 ? 16.301 -1.668 -6.052 1.00 80.12 89 GLU A N 1
ATOM 729 C CA . GLU A 1 89 ? 15.647 -0.367 -6.146 1.00 80.12 89 GLU A CA 1
ATOM 730 C C . GLU A 1 89 ? 14.157 -0.531 -6.464 1.00 80.12 89 GLU A C 1
ATOM 732 O O . GLU A 1 89 ? 13.324 0.045 -5.768 1.00 80.12 89 GLU A O 1
ATOM 737 N N . ILE A 1 90 ? 13.808 -1.389 -7.430 1.00 81.62 90 ILE A N 1
ATOM 738 C CA . ILE A 1 90 ? 12.407 -1.666 -7.780 1.00 81.62 90 ILE A CA 1
ATOM 739 C C . ILE A 1 90 ? 11.640 -2.267 -6.595 1.00 81.62 90 ILE A C 1
ATOM 741 O O . ILE A 1 90 ? 10.554 -1.792 -6.267 1.00 81.62 90 ILE A O 1
ATOM 745 N N . ILE A 1 91 ? 12.204 -3.274 -5.920 1.00 77.00 91 ILE A N 1
ATOM 746 C CA . ILE A 1 91 ? 11.571 -3.883 -4.738 1.00 77.00 91 ILE A CA 1
ATOM 747 C C . ILE A 1 91 ? 11.370 -2.833 -3.636 1.00 77.00 91 ILE A C 1
ATOM 749 O O . ILE A 1 91 ? 10.291 -2.760 -3.047 1.00 77.00 91 ILE A O 1
ATOM 753 N N . GLY A 1 92 ? 12.371 -1.982 -3.393 1.00 78.38 92 GLY A N 1
ATOM 754 C CA . GLY A 1 92 ? 12.271 -0.889 -2.426 1.00 78.38 92 GLY A CA 1
ATOM 755 C C . GLY A 1 92 ? 11.166 0.116 -2.771 1.00 78.38 92 GLY A C 1
ATOM 756 O O . GLY A 1 92 ? 10.433 0.545 -1.881 1.00 78.38 92 GLY A O 1
ATOM 757 N N . LEU A 1 93 ? 10.990 0.447 -4.054 1.00 81.94 93 LEU A N 1
ATOM 758 C CA . LEU A 1 93 ? 9.912 1.326 -4.519 1.00 81.94 93 LEU A CA 1
ATOM 759 C C . LEU A 1 93 ? 8.526 0.709 -4.316 1.00 81.94 93 LEU A C 1
ATOM 761 O O . LEU A 1 93 ? 7.617 1.405 -3.866 1.00 81.94 93 LEU A O 1
ATOM 765 N N . ILE A 1 94 ? 8.365 -0.588 -4.597 1.00 77.06 94 ILE A N 1
ATOM 766 C CA . ILE A 1 94 ? 7.105 -1.306 -4.351 1.00 77.06 94 ILE A CA 1
ATOM 767 C C . ILE A 1 94 ? 6.775 -1.296 -2.856 1.00 77.06 94 ILE A C 1
ATOM 769 O O . ILE A 1 94 ? 5.649 -0.969 -2.479 1.00 77.06 94 ILE A O 1
ATOM 773 N N . GLN A 1 95 ? 7.748 -1.626 -2.003 1.00 76.31 95 GLN A N 1
ATOM 774 C CA . GLN A 1 95 ? 7.565 -1.639 -0.550 1.00 76.31 95 GLN A CA 1
ATOM 775 C C . GLN A 1 95 ? 7.169 -0.257 -0.020 1.00 76.31 95 GLN A C 1
ATOM 777 O O . GLN A 1 95 ? 6.215 -0.145 0.752 1.00 76.31 95 GLN A O 1
ATOM 782 N N . GLU A 1 96 ? 7.846 0.802 -0.469 1.00 81.25 96 GLU A N 1
ATOM 783 C CA . GLU A 1 96 ? 7.520 2.167 -0.054 1.00 81.25 96 GLU A CA 1
ATOM 784 C C . GLU A 1 96 ? 6.129 2.591 -0.546 1.00 81.25 96 GLU A C 1
ATOM 786 O O . GLU A 1 96 ? 5.352 3.143 0.228 1.00 81.25 96 GLU A O 1
ATOM 791 N N . ALA A 1 97 ? 5.759 2.274 -1.790 1.00 77.94 97 ALA A N 1
ATOM 792 C CA . ALA A 1 97 ? 4.430 2.582 -2.315 1.00 77.94 97 ALA A CA 1
ATOM 793 C C . ALA A 1 97 ? 3.313 1.854 -1.550 1.00 77.94 97 ALA A C 1
ATOM 795 O O . ALA A 1 97 ? 2.312 2.475 -1.188 1.00 77.94 97 ALA A O 1
ATOM 796 N N . LYS A 1 98 ? 3.484 0.557 -1.254 1.00 76.88 98 LYS A N 1
ATOM 797 C CA . LYS A 1 98 ? 2.531 -0.216 -0.439 1.00 76.88 98 LYS A CA 1
ATOM 798 C C . LYS A 1 98 ? 2.375 0.394 0.956 1.00 76.88 98 LYS A C 1
ATOM 800 O O . LYS A 1 98 ? 1.253 0.600 1.416 1.00 76.88 98 LYS A O 1
ATOM 805 N N . LYS A 1 99 ? 3.494 0.749 1.594 1.00 75.81 99 LYS A N 1
ATOM 806 C CA . LYS A 1 99 ? 3.514 1.394 2.910 1.00 75.81 99 LYS A CA 1
ATOM 807 C C . LYS A 1 99 ? 2.773 2.731 2.909 1.00 75.81 99 LYS A C 1
ATOM 809 O O . LYS A 1 99 ? 1.938 2.958 3.779 1.00 75.81 99 LYS A O 1
ATOM 814 N N . GLN A 1 100 ? 3.053 3.614 1.951 1.00 75.62 100 GLN A N 1
ATOM 815 C CA . GLN A 1 100 ? 2.404 4.927 1.898 1.00 75.62 100 GLN A CA 1
ATOM 816 C C . GLN A 1 100 ? 0.903 4.816 1.607 1.00 75.62 100 GLN A C 1
ATOM 818 O O . GLN A 1 100 ? 0.101 5.460 2.282 1.00 75.62 100 GLN A O 1
ATOM 823 N N . LYS A 1 101 ? 0.506 3.911 0.704 1.00 79.00 101 LYS A N 1
ATOM 824 C CA . LYS A 1 101 ? -0.907 3.596 0.444 1.00 79.00 101 LYS A CA 1
ATOM 825 C C . LYS A 1 101 ? -1.631 3.127 1.709 1.00 79.00 101 LYS A C 1
ATOM 827 O O . LYS A 1 101 ? -2.753 3.553 1.969 1.00 79.00 101 LYS A O 1
ATOM 832 N N . TRP A 1 102 ? -0.997 2.269 2.510 1.00 71.19 102 TRP A N 1
ATOM 833 C CA . TRP A 1 102 ? -1.559 1.827 3.788 1.00 71.19 102 TRP A CA 1
ATOM 834 C C . TRP A 1 102 ? -1.712 2.989 4.777 1.00 71.19 102 TRP A C 1
ATOM 836 O O . TRP A 1 102 ? -2.773 3.139 5.376 1.00 71.19 102 TRP A O 1
ATOM 846 N N . ILE A 1 103 ? -0.698 3.856 4.897 1.00 66.06 103 ILE A N 1
ATOM 847 C CA . ILE A 1 103 ? -0.754 5.043 5.767 1.00 66.06 103 ILE A CA 1
ATOM 848 C C . ILE A 1 103 ? -1.912 5.965 5.365 1.00 66.06 103 ILE A C 1
ATOM 850 O O . ILE A 1 103 ? -2.601 6.492 6.238 1.00 66.06 103 ILE A O 1
ATOM 854 N N . GLU A 1 104 ? -2.131 6.180 4.068 1.00 70.44 104 GLU A N 1
ATOM 855 C CA . GLU A 1 104 ? -3.229 7.010 3.565 1.00 70.44 104 GLU A CA 1
ATOM 856 C C . GLU A 1 104 ? -4.599 6.413 3.915 1.00 70.44 104 GLU A C 1
ATOM 858 O O . GLU A 1 104 ? -5.460 7.111 4.458 1.00 70.44 104 GLU A O 1
ATOM 863 N N . LEU A 1 105 ? -4.776 5.109 3.681 1.00 66.19 105 LEU A N 1
ATOM 864 C CA . LEU A 1 105 ? -6.001 4.388 4.032 1.00 66.19 105 LEU A CA 1
ATOM 865 C C . LEU A 1 105 ? -6.267 4.418 5.540 1.00 66.19 105 LEU A C 1
ATOM 867 O O . LEU A 1 105 ? -7.396 4.679 5.957 1.00 66.19 105 LEU A O 1
ATOM 871 N N . GLU A 1 106 ? -5.238 4.213 6.363 1.00 61.97 106 GLU A N 1
ATOM 872 C CA . GLU A 1 106 ? -5.390 4.229 7.818 1.00 61.97 106 GLU A CA 1
ATOM 873 C C . GLU A 1 106 ? -5.672 5.643 8.341 1.00 61.97 106 GLU A C 1
ATOM 875 O O . GLU A 1 106 ? -6.521 5.825 9.212 1.00 61.97 106 GLU A O 1
ATOM 880 N N . ARG A 1 107 ? -5.058 6.685 7.761 1.00 56.00 107 ARG A N 1
ATOM 881 C CA . ARG A 1 107 ? -5.408 8.083 8.069 1.00 56.00 107 ARG A CA 1
ATOM 882 C C . ARG A 1 107 ? -6.862 8.393 7.726 1.00 56.00 107 ARG A C 1
ATOM 884 O O . ARG A 1 107 ? -7.539 9.032 8.532 1.00 56.00 107 ARG A O 1
ATOM 891 N N . ALA A 1 108 ? -7.343 7.950 6.564 1.00 60.31 108 ALA A N 1
ATOM 892 C CA . ALA A 1 108 ? -8.735 8.132 6.160 1.00 60.31 108 ALA A CA 1
ATOM 893 C C . ALA A 1 108 ? -9.692 7.414 7.126 1.00 60.31 108 ALA A C 1
ATOM 895 O O . ALA A 1 108 ? -10.655 8.021 7.600 1.00 60.31 108 ALA A O 1
ATOM 896 N N . ARG A 1 109 ? -9.366 6.171 7.505 1.00 61.41 109 ARG A N 1
ATOM 897 C CA . ARG A 1 109 ? -10.113 5.391 8.501 1.00 61.41 109 ARG A CA 1
ATOM 898 C C . ARG A 1 109 ? -10.184 6.113 9.847 1.00 61.41 109 ARG A C 1
ATOM 900 O O . ARG A 1 109 ? -11.270 6.289 10.393 1.00 61.41 109 ARG A O 1
ATOM 907 N N . ILE A 1 110 ? -9.047 6.579 10.370 1.00 55.00 110 ILE A N 1
ATOM 908 C CA . ILE A 1 110 ? -8.981 7.313 11.645 1.00 55.00 110 ILE A CA 1
ATOM 909 C C . ILE A 1 110 ? -9.799 8.606 11.573 1.00 55.00 110 ILE A C 1
ATOM 911 O O . ILE A 1 110 ? -10.491 8.941 12.536 1.00 55.00 110 ILE A O 1
ATOM 915 N N . ALA A 1 111 ? -9.750 9.335 10.456 1.00 52.41 111 ALA A N 1
ATOM 916 C CA . ALA A 1 111 ? -10.523 10.560 10.275 1.00 52.41 111 ALA A CA 1
ATOM 917 C C . ALA A 1 111 ? -12.039 10.293 10.278 1.00 52.41 111 ALA A C 1
ATOM 919 O O . ALA A 1 111 ? -12.783 11.019 10.941 1.00 52.41 111 ALA A O 1
ATOM 920 N N . GLU A 1 112 ? -12.489 9.233 9.603 1.00 57.69 112 GLU A N 1
ATOM 921 C CA . GLU A 1 112 ? -13.892 8.804 9.578 1.00 57.69 112 GLU A CA 1
ATOM 922 C C . GLU A 1 112 ? -14.381 8.374 10.971 1.00 57.69 112 GLU A C 1
ATOM 924 O O . GLU A 1 112 ? -15.404 8.862 11.464 1.00 57.69 112 GLU A O 1
ATOM 929 N N . VAL A 1 113 ? -13.609 7.526 11.656 1.00 58.19 113 VAL A N 1
ATOM 930 C CA . VAL A 1 113 ? -13.899 7.077 13.028 1.00 58.19 113 VAL A CA 1
ATOM 931 C C . VAL A 1 113 ? -13.916 8.260 14.004 1.00 58.19 113 VAL A C 1
ATOM 933 O O . VAL A 1 113 ? -14.816 8.384 14.832 1.00 58.19 113 VAL A O 1
ATOM 936 N N . SER A 1 114 ? -12.975 9.196 13.876 1.00 58.50 114 SER A N 1
ATOM 937 C CA . SER A 1 114 ? -12.925 10.397 14.720 1.00 58.50 114 SER A CA 1
ATOM 938 C C . SER A 1 114 ? -14.098 11.345 14.453 1.00 58.50 114 SER A C 1
ATOM 940 O O . SER A 1 114 ? -14.628 11.958 15.382 1.00 58.50 114 SER A O 1
ATOM 942 N N . GLY A 1 115 ? -14.511 11.489 13.191 1.00 61.50 115 GLY A N 1
ATOM 943 C CA . GLY A 1 115 ? -15.645 12.324 12.793 1.00 61.50 115 GLY A CA 1
ATOM 944 C C . GLY A 1 115 ? -16.973 11.771 13.306 1.00 61.50 115 GLY A C 1
ATOM 945 O O . GLY A 1 115 ? -17.754 12.504 13.916 1.00 61.50 115 GLY A O 1
ATOM 946 N N . THR A 1 116 ? -17.194 10.469 13.134 1.00 61.66 116 THR A N 1
ATOM 947 C CA . THR A 1 116 ? -18.382 9.769 13.646 1.00 61.66 116 THR A CA 1
ATOM 948 C C . THR A 1 116 ? -18.434 9.771 15.171 1.00 61.66 116 THR A C 1
ATOM 950 O O . THR A 1 116 ? -19.489 10.048 15.739 1.00 61.66 116 THR A O 1
ATOM 953 N N . TYR A 1 117 ? -17.303 9.569 15.852 1.00 66.19 117 TYR A N 1
ATOM 954 C CA . TYR A 1 117 ? -17.217 9.712 17.305 1.00 66.19 117 TYR A CA 1
ATOM 955 C C . TYR A 1 117 ? -17.598 11.119 17.774 1.00 66.19 117 TYR A C 1
ATOM 957 O O . TYR A 1 117 ? -18.426 11.271 18.672 1.00 66.19 117 TYR A O 1
ATOM 965 N N . ARG A 1 118 ? -17.049 12.162 17.136 1.00 66.31 118 ARG A N 1
ATOM 966 C CA . ARG A 1 118 ? -17.382 13.557 17.459 1.00 66.31 118 ARG A CA 1
ATOM 967 C C . ARG A 1 118 ? -18.875 13.837 17.269 1.00 66.31 118 ARG A C 1
ATOM 969 O O . ARG A 1 118 ? -19.474 14.507 18.106 1.00 66.31 118 ARG A O 1
ATOM 976 N N . TYR A 1 119 ? -19.468 13.302 16.203 1.00 68.88 119 TYR A N 1
ATOM 977 C CA . TYR A 1 119 ? -20.899 13.412 15.931 1.00 68.88 119 TYR A CA 1
ATOM 978 C C . TYR A 1 119 ? -21.750 12.713 17.004 1.00 68.88 119 TYR A C 1
ATOM 980 O O . TYR A 1 119 ? -22.637 13.336 17.584 1.00 68.88 119 TYR A O 1
ATOM 988 N N . MET A 1 120 ? -21.441 11.455 17.333 1.00 69.75 120 MET A N 1
ATOM 989 C CA . MET A 1 120 ? -22.152 10.692 18.367 1.00 69.75 120 MET A CA 1
ATOM 990 C C . MET A 1 120 ? -22.040 11.344 19.749 1.00 69.75 120 MET A C 1
ATOM 992 O O . MET A 1 120 ? -23.032 11.435 20.469 1.00 69.75 120 MET A O 1
ATOM 996 N N . LYS A 1 121 ? -20.859 11.864 20.100 1.00 72.25 121 LYS A N 1
ATOM 997 C CA . LYS A 1 121 ? -20.652 12.633 21.331 1.00 72.25 121 LYS A CA 1
ATOM 998 C C . LYS A 1 121 ? -21.544 13.879 21.377 1.00 72.25 121 LYS A C 1
ATOM 1000 O O . LYS A 1 121 ? -22.190 14.121 22.393 1.00 72.25 121 LYS A O 1
ATOM 1005 N N . GLY A 1 122 ? -21.637 14.616 20.267 1.00 75.19 122 GLY A N 1
ATOM 1006 C CA . GLY A 1 122 ? -22.530 15.771 20.141 1.00 75.19 122 GLY A CA 1
ATOM 1007 C C . GLY A 1 122 ? -24.009 15.413 20.324 1.00 75.19 122 GLY A C 1
ATOM 1008 O O . GLY A 1 122 ? -24.716 16.112 21.043 1.00 75.19 122 GLY A O 1
ATOM 1009 N N . LEU A 1 123 ? -24.465 14.289 19.758 1.00 78.38 123 LEU A N 1
ATOM 1010 C CA . LEU A 1 123 ? -25.839 13.806 19.954 1.00 78.38 123 LEU A CA 1
ATOM 1011 C C . LEU A 1 123 ? -26.147 13.483 21.421 1.00 78.38 123 LEU A C 1
ATOM 1013 O O . LEU A 1 123 ? -27.230 13.811 21.901 1.00 78.38 123 LEU A O 1
ATOM 1017 N N . ILE A 1 124 ? -25.204 12.862 22.135 1.00 76.38 124 ILE A N 1
ATOM 1018 C CA . ILE A 1 124 ? -25.351 12.557 23.565 1.00 76.38 124 ILE A CA 1
ATOM 1019 C C . ILE A 1 124 ? -25.439 13.852 24.386 1.00 76.38 124 ILE A C 1
ATOM 1021 O O . ILE A 1 124 ? -26.295 13.974 25.263 1.00 76.38 124 ILE A O 1
ATOM 1025 N N . ASP A 1 125 ? -24.588 14.836 24.083 1.00 75.62 125 ASP A N 1
ATOM 1026 C CA . ASP A 1 125 ? -24.619 16.148 24.733 1.00 75.62 125 ASP A CA 1
ATOM 1027 C C . ASP A 1 125 ? -25.940 16.891 24.483 1.00 75.62 125 ASP A C 1
ATOM 1029 O O . ASP A 1 125 ? -26.481 17.520 25.397 1.00 75.62 125 ASP A O 1
ATOM 1033 N N . ASP A 1 126 ? -26.466 16.829 23.262 1.00 80.38 126 ASP A N 1
ATOM 1034 C CA . ASP A 1 126 ? -27.703 17.512 22.894 1.00 80.38 126 ASP A CA 1
ATOM 1035 C C . ASP A 1 126 ? -28.953 16.816 23.453 1.00 80.38 126 ASP A C 1
ATOM 1037 O O . ASP A 1 126 ? -29.869 17.511 23.896 1.00 80.38 126 ASP A O 1
ATOM 1041 N N . ASP A 1 127 ? -28.990 15.478 23.516 1.00 82.00 127 ASP A N 1
ATOM 1042 C CA . ASP A 1 127 ? -30.051 14.722 24.206 1.00 82.00 127 ASP A CA 1
ATOM 1043 C C . ASP A 1 127 ? -30.095 15.083 25.697 1.00 82.00 127 ASP A C 1
ATOM 1045 O O . ASP A 1 127 ? -31.161 15.415 26.218 1.00 82.00 127 ASP A O 1
ATOM 1049 N N . PHE A 1 128 ? -28.933 15.139 26.362 1.00 76.56 128 PHE A N 1
ATOM 1050 C CA . PHE A 1 128 ? -28.844 15.577 27.756 1.00 76.56 128 PHE A CA 1
ATOM 1051 C C . PHE A 1 128 ? -29.397 16.995 27.947 1.00 76.56 128 PHE A C 1
ATOM 1053 O O . PHE A 1 128 ? -30.259 17.206 28.798 1.00 76.56 128 PHE A O 1
ATOM 1060 N N . LYS A 1 129 ? -28.957 17.970 27.136 1.00 80.00 129 LYS A N 1
ATOM 1061 C CA . LYS A 1 129 ? -29.444 19.359 27.236 1.00 80.00 129 LYS A CA 1
ATOM 1062 C C . LYS A 1 129 ? -30.952 19.452 27.020 1.00 80.00 129 LYS A C 1
ATOM 1064 O O . LYS A 1 129 ? -31.619 20.185 27.745 1.00 80.00 129 LYS A O 1
ATOM 1069 N N . ARG A 1 130 ? -31.488 18.732 26.026 1.00 85.81 130 ARG A N 1
ATOM 1070 C CA . ARG A 1 130 ? -32.927 18.714 25.724 1.00 85.81 130 ARG A CA 1
ATOM 1071 C C . ARG A 1 130 ? -33.731 18.159 26.896 1.00 85.81 130 ARG A C 1
ATOM 1073 O O . ARG A 1 130 ? -34.704 18.790 27.295 1.00 85.81 130 ARG A O 1
ATOM 1080 N N . ARG A 1 131 ? -33.314 17.022 27.462 1.00 80.81 131 ARG A N 1
ATOM 1081 C CA . ARG A 1 131 ? -33.994 16.387 28.602 1.00 80.81 131 ARG A CA 1
ATOM 1082 C C . ARG A 1 131 ? -33.893 17.232 29.867 1.00 80.81 131 ARG A C 1
ATOM 1084 O O . ARG A 1 131 ? -34.911 17.478 30.495 1.00 80.81 131 ARG A O 1
ATOM 1091 N N . ALA A 1 132 ? -32.710 17.758 30.180 1.00 72.69 132 ALA A N 1
ATOM 1092 C CA . ALA A 1 132 ? -32.508 18.627 31.338 1.00 72.69 132 ALA A CA 1
ATOM 1093 C C . ALA A 1 132 ? -33.336 19.924 31.256 1.00 72.69 132 ALA A C 1
ATOM 1095 O O . ALA A 1 132 ? -33.823 20.409 32.272 1.00 72.69 132 ALA A O 1
ATOM 1096 N N . LEU A 1 133 ? -33.528 20.484 30.053 1.00 82.25 133 LEU A N 1
ATOM 1097 C CA . LEU A 1 133 ? -34.379 21.662 29.849 1.00 82.25 133 LEU A CA 1
ATOM 1098 C C . LEU A 1 133 ? -35.877 21.348 30.001 1.00 82.25 133 LEU A C 1
ATOM 1100 O O . LEU A 1 133 ? -36.642 22.244 30.349 1.00 82.25 133 LEU A O 1
ATOM 1104 N N . ALA A 1 134 ? -36.285 20.109 29.722 1.00 83.50 134 ALA A N 1
ATOM 1105 C CA . ALA A 1 134 ? -37.672 19.658 29.808 1.00 83.50 134 ALA A CA 1
ATOM 1106 C C . ALA A 1 134 ? -38.113 19.280 31.234 1.00 83.50 134 ALA A C 1
ATOM 1108 O O . ALA A 1 134 ? -39.300 19.042 31.444 1.00 83.50 134 ALA A O 1
ATOM 1109 N N . LEU A 1 135 ? -37.184 19.217 32.195 1.00 79.31 135 LEU A N 1
ATOM 1110 C CA . LEU A 1 135 ? -37.495 18.922 33.592 1.00 79.31 135 LEU A CA 1
ATOM 1111 C C . LEU A 1 135 ? -38.233 20.081 34.271 1.00 79.31 135 LEU A C 1
ATOM 1113 O O . LEU A 1 135 ? -37.932 21.258 34.045 1.00 79.31 135 LEU A O 1
ATOM 1117 N N . ASP A 1 136 ? -39.167 19.730 35.154 1.00 85.00 136 ASP A N 1
ATOM 1118 C CA . ASP A 1 136 ? -39.860 20.693 36.001 1.00 85.00 136 ASP A CA 1
ATOM 1119 C C . ASP A 1 136 ? -38.936 21.173 37.126 1.00 85.00 136 ASP A C 1
ATOM 1121 O O . ASP A 1 136 ? -38.570 20.419 38.026 1.00 85.00 136 ASP A O 1
ATOM 1125 N N . LYS A 1 137 ? -38.572 22.456 37.082 1.00 81.06 137 LYS A N 1
ATOM 1126 C CA . LYS A 1 137 ? -37.648 23.076 38.041 1.00 81.06 137 LYS A CA 1
ATOM 1127 C C . LYS A 1 137 ? -38.252 23.273 39.427 1.00 81.06 137 LYS A C 1
ATOM 1129 O O . LYS A 1 137 ? -37.499 23.519 40.366 1.00 81.06 137 LYS A O 1
ATOM 1134 N N . GLU A 1 138 ? -39.575 23.213 39.552 1.00 83.56 138 GLU A N 1
ATOM 1135 C CA . GLU A 1 138 ? -40.270 23.344 40.837 1.00 83.56 138 GLU A CA 1
ATOM 1136 C C . GLU A 1 138 ? -40.475 21.988 41.530 1.00 83.56 138 GLU A C 1
ATOM 1138 O O . GLU A 1 138 ? -40.849 21.943 42.704 1.00 83.56 138 GLU A O 1
ATOM 1143 N N . SER A 1 139 ? -40.171 20.881 40.841 1.00 82.56 139 SER A N 1
ATOM 1144 C CA . SER A 1 139 ? -40.235 19.537 41.408 1.00 82.56 139 SER A CA 1
ATOM 1145 C C . SER A 1 139 ? -39.245 19.380 42.572 1.00 82.56 139 SER A C 1
ATOM 1147 O O . SER A 1 139 ? -38.057 19.680 42.419 1.00 82.56 139 SER A O 1
ATOM 1149 N N . PRO A 1 140 ? -39.669 18.825 43.725 1.00 78.38 140 PRO A N 1
ATOM 1150 C CA . PRO A 1 140 ? -38.752 18.494 44.814 1.00 78.38 140 PRO A CA 1
ATOM 1151 C C . PRO A 1 140 ? -37.725 17.412 44.430 1.00 78.38 140 PRO A C 1
ATOM 1153 O O . PRO A 1 140 ? -36.719 17.276 45.121 1.00 78.38 140 PRO A O 1
ATOM 1156 N N . LEU A 1 141 ? -37.951 16.676 43.331 1.00 73.69 141 LEU A N 1
ATOM 1157 C CA . LEU A 1 141 ? -37.050 15.648 42.793 1.00 73.69 141 LEU A CA 1
ATOM 1158 C C . LEU A 1 141 ? -36.118 16.171 41.684 1.00 73.69 141 LEU A C 1
ATOM 1160 O O . LEU A 1 141 ? -35.248 15.435 41.227 1.00 73.69 141 LEU A O 1
ATOM 1164 N N . TYR A 1 142 ? -36.236 17.442 41.278 1.00 68.69 142 TYR A N 1
ATOM 1165 C CA . TYR A 1 142 ? -35.479 18.025 40.158 1.00 68.69 142 TYR A CA 1
ATOM 1166 C C . TYR A 1 142 ? -33.962 17.797 40.262 1.00 68.69 142 TYR A C 1
ATOM 1168 O O . TYR A 1 142 ? -33.292 17.494 39.276 1.00 68.69 142 TYR A O 1
ATOM 1176 N N . ALA A 1 143 ? -33.402 17.931 41.469 1.00 62.03 143 ALA A N 1
ATOM 1177 C CA . ALA A 1 143 ? -31.974 17.727 41.694 1.00 62.03 143 ALA A CA 1
ATOM 1178 C C . ALA A 1 143 ? -31.544 16.270 41.450 1.00 62.03 143 ALA A C 1
ATOM 1180 O O . ALA A 1 143 ? -30.477 16.045 40.881 1.00 62.03 143 ALA A O 1
ATOM 1181 N N . GLU A 1 144 ? -32.367 15.297 41.846 1.00 72.00 144 GLU A N 1
ATOM 1182 C CA . GLU A 1 144 ? -32.102 13.868 41.645 1.00 72.00 144 GLU A CA 1
ATOM 1183 C C . GLU A 1 144 ? -32.236 13.496 40.160 1.00 72.00 144 GLU A C 1
ATOM 1185 O O . GLU A 1 144 ? -31.327 12.882 39.606 1.00 72.00 144 GLU A O 1
ATOM 1190 N N . GLU A 1 145 ? -33.276 13.981 39.475 1.00 63.19 145 GLU A N 1
ATOM 1191 C CA . GLU A 1 145 ? -33.506 13.735 38.040 1.00 63.19 145 GLU A CA 1
ATOM 1192 C C . GLU A 1 145 ? -32.374 14.292 37.155 1.00 63.19 145 GLU A C 1
ATOM 1194 O O . GLU A 1 145 ? -31.946 13.656 36.188 1.00 63.19 145 GLU A O 1
ATOM 1199 N N . VAL A 1 146 ? -31.832 15.470 37.489 1.00 69.19 146 VAL A N 1
ATOM 1200 C CA . VAL A 1 146 ? -30.674 16.046 36.780 1.00 69.19 146 VAL A CA 1
ATOM 1201 C C . VAL A 1 146 ? -29.407 15.212 37.002 1.00 69.19 146 VAL A C 1
ATOM 1203 O O . VAL A 1 146 ? -28.620 15.040 36.066 1.00 69.19 146 VAL A O 1
ATOM 1206 N N . ILE A 1 147 ? -29.195 14.696 38.219 1.00 70.25 147 ILE A N 1
ATOM 1207 C CA . ILE A 1 147 ? -28.050 13.833 38.542 1.00 70.25 147 ILE A CA 1
ATOM 1208 C C . ILE A 1 147 ? -28.146 12.514 37.771 1.00 70.25 147 ILE A C 1
ATOM 1210 O O . ILE A 1 147 ? -27.158 12.107 37.159 1.00 70.25 147 ILE A O 1
ATOM 1214 N N . GLU A 1 148 ? -29.321 11.883 37.739 1.00 74.44 148 GLU A N 1
ATOM 1215 C CA . GLU A 1 148 ? -29.554 10.642 36.990 1.00 74.44 148 GLU A CA 1
ATOM 1216 C C . GLU A 1 148 ? -29.320 10.829 35.485 1.00 74.44 148 GLU A C 1
ATOM 1218 O O . GLU A 1 148 ? -28.594 10.045 34.871 1.00 74.44 148 GLU A O 1
ATOM 1223 N N . LEU A 1 149 ? -29.836 11.912 34.889 1.00 66.75 149 LEU A N 1
ATOM 1224 C CA . LEU A 1 149 ? -29.561 12.248 33.485 1.00 66.75 149 LEU A CA 1
ATOM 1225 C C . LEU A 1 149 ? -28.066 12.483 33.223 1.00 66.75 149 LEU A C 1
ATOM 1227 O O . LEU A 1 149 ? -27.558 12.145 32.150 1.00 66.75 149 LEU A O 1
ATOM 1231 N N . GLY A 1 150 ? -27.352 13.071 34.187 1.00 63.84 150 GLY A N 1
ATOM 1232 C CA . GLY A 1 150 ? -25.903 13.253 34.128 1.00 63.84 150 GLY A CA 1
ATOM 1233 C C . GLY A 1 150 ? -25.145 11.923 34.146 1.00 63.84 150 GLY A C 1
ATOM 1234 O O . GLY A 1 150 ? -24.253 11.718 33.323 1.00 63.84 150 GLY A O 1
ATOM 1235 N N . GLN A 1 151 ? -25.539 10.998 35.023 1.00 75.88 151 GLN A N 1
ATOM 1236 C CA . GLN A 1 151 ? -24.965 9.651 35.107 1.00 75.88 151 GLN A CA 1
ATOM 1237 C C . GLN A 1 151 ? -25.246 8.837 33.838 1.00 75.88 151 GLN A C 1
ATOM 1239 O O . GLN A 1 151 ? -24.328 8.238 33.280 1.00 75.88 151 GLN A O 1
ATOM 1244 N N . GLU A 1 152 ? -26.475 8.888 33.314 1.00 78.62 152 GLU A N 1
ATOM 1245 C CA . GLU A 1 152 ? -26.846 8.226 32.059 1.00 78.62 152 GLU A CA 1
ATOM 1246 C C . GLU A 1 152 ? -26.008 8.752 30.880 1.00 78.62 152 GLU A C 1
ATOM 1248 O O . GLU A 1 152 ? -25.516 7.983 30.048 1.00 78.62 152 GLU A O 1
ATOM 1253 N N . LYS A 1 153 ? -25.805 10.073 30.810 1.00 76.56 153 LYS A N 1
ATOM 1254 C CA . LYS A 1 153 ? -24.929 10.703 29.817 1.00 76.56 153 LYS A CA 1
ATOM 1255 C C . LYS A 1 153 ? -23.492 10.189 29.937 1.00 76.56 153 LYS A C 1
ATOM 1257 O O . LYS A 1 153 ? -22.898 9.818 28.923 1.00 76.56 153 LYS A O 1
ATOM 1262 N N . GLU A 1 154 ? -22.926 10.182 31.142 1.00 70.50 154 GLU A N 1
ATOM 1263 C CA . GLU A 1 154 ? -21.569 9.684 31.388 1.00 70.50 154 GLU A CA 1
ATOM 1264 C C . GLU A 1 154 ? -21.428 8.205 31.018 1.00 70.50 154 GLU A C 1
ATOM 1266 O O . GLU A 1 154 ? -20.444 7.828 30.383 1.00 70.50 154 GLU A O 1
ATOM 1271 N N . ASP A 1 155 ? -22.425 7.373 31.316 1.00 80.75 155 ASP A N 1
ATOM 1272 C CA . ASP A 1 155 ? -22.445 5.964 30.920 1.00 80.75 155 ASP A CA 1
ATOM 1273 C C . ASP A 1 155 ? -22.452 5.780 29.405 1.00 80.75 155 ASP A C 1
ATOM 1275 O O . ASP A 1 155 ? -21.690 4.969 28.874 1.00 80.75 155 ASP A O 1
ATOM 1279 N N . ARG A 1 156 ? -23.258 6.563 28.683 1.00 76.31 156 ARG A N 1
ATOM 1280 C CA . ARG A 1 156 ? -23.285 6.532 27.214 1.00 76.31 156 ARG A CA 1
ATOM 1281 C C . ARG A 1 156 ? -21.961 7.002 26.610 1.00 76.31 156 ARG A C 1
ATOM 1283 O O . ARG A 1 156 ? -21.500 6.411 25.635 1.00 76.31 156 ARG A O 1
ATOM 1290 N N . LEU A 1 157 ? -21.318 8.016 27.195 1.00 71.81 157 LEU A N 1
ATOM 1291 C CA . LEU A 1 157 ? -19.978 8.454 26.786 1.00 71.81 157 LEU A CA 1
ATOM 1292 C C . LEU A 1 157 ? -18.921 7.377 27.064 1.00 71.81 157 LEU A C 1
ATOM 1294 O O . LEU A 1 157 ? -18.104 7.099 26.191 1.00 71.81 157 LEU A O 1
ATOM 1298 N N . ARG A 1 158 ? -18.978 6.703 28.220 1.00 77.31 158 ARG A N 1
ATOM 1299 C CA . ARG A 1 158 ? -18.100 5.566 28.546 1.00 77.31 158 ARG A CA 1
ATOM 1300 C C . ARG A 1 158 ? -18.273 4.402 27.573 1.00 77.31 158 ARG A C 1
ATOM 1302 O O . ARG A 1 158 ? -17.285 3.811 27.145 1.00 77.31 158 ARG A O 1
ATOM 1309 N N . GLN A 1 159 ? -19.509 4.076 27.198 1.00 75.62 159 GLN A N 1
ATOM 1310 C CA . GLN A 1 159 ? -19.787 3.045 26.193 1.00 75.62 159 GLN A CA 1
ATOM 1311 C C . GLN A 1 159 ? -19.212 3.430 24.827 1.00 75.62 159 GLN A C 1
ATOM 1313 O O . GLN A 1 159 ? -18.598 2.594 24.165 1.00 75.62 159 GLN A O 1
ATOM 1318 N N . LEU A 1 160 ? -19.357 4.696 24.430 1.00 68.94 160 LEU A N 1
ATOM 1319 C CA . LEU A 1 160 ? -18.800 5.226 23.189 1.00 68.94 160 LEU A CA 1
ATOM 1320 C C . LEU A 1 160 ? -17.259 5.179 23.181 1.00 68.94 160 LEU A C 1
ATOM 1322 O O . LEU A 1 160 ? -16.663 4.756 22.189 1.00 68.94 160 LEU A O 1
ATOM 1326 N N . ASP A 1 161 ? -16.615 5.534 24.294 1.00 66.44 161 ASP A N 1
ATOM 1327 C CA . ASP A 1 161 ? -15.160 5.439 24.469 1.00 66.44 161 ASP A CA 1
ATOM 1328 C C . ASP A 1 161 ? -14.672 3.986 24.442 1.00 66.44 161 ASP A C 1
ATOM 1330 O O . ASP A 1 161 ? -13.675 3.674 23.793 1.00 66.44 161 ASP A O 1
ATOM 1334 N N . HIS A 1 162 ? -15.403 3.066 25.073 1.00 67.50 162 HIS A N 1
ATOM 1335 C CA . HIS A 1 162 ? -15.090 1.640 25.024 1.00 67.50 162 HIS A CA 1
ATOM 1336 C C . HIS A 1 162 ? -15.238 1.073 23.601 1.00 67.50 162 HIS A C 1
ATOM 1338 O O . HIS A 1 162 ? -14.464 0.211 23.182 1.00 67.50 162 HIS A O 1
ATOM 1344 N N . MET A 1 163 ? -16.215 1.551 22.823 1.00 61.97 163 MET A N 1
ATOM 1345 C CA . MET A 1 163 ? -16.357 1.187 21.408 1.00 61.97 163 MET A CA 1
ATOM 1346 C C . MET A 1 163 ? -15.178 1.689 20.564 1.00 61.97 163 MET A C 1
ATOM 1348 O O . MET A 1 163 ? -14.731 0.965 19.677 1.00 61.97 163 MET A O 1
ATOM 1352 N N . LEU A 1 164 ? -14.649 2.880 20.863 1.00 56.84 164 LEU A N 1
ATOM 1353 C CA . LEU A 1 164 ? -13.451 3.425 20.221 1.00 56.84 164 LEU A CA 1
ATOM 1354 C C . LEU A 1 164 ? -12.173 2.675 20.594 1.00 56.84 164 LEU A C 1
ATOM 1356 O O . LEU A 1 164 ? -11.391 2.353 19.709 1.00 56.84 164 LEU A O 1
ATOM 1360 N N . GLN A 1 165 ? -11.949 2.399 21.881 1.00 53.66 165 GLN A N 1
ATOM 1361 C CA . GLN A 1 165 ? -10.760 1.675 22.347 1.00 53.66 165 GLN A CA 1
ATOM 1362 C C . GLN A 1 165 ? -10.685 0.288 21.709 1.00 53.66 165 GLN A C 1
ATOM 1364 O O . GLN A 1 165 ? -9.636 -0.134 21.241 1.00 53.66 165 GLN A O 1
ATOM 1369 N N . ARG A 1 166 ? -11.838 -0.372 21.567 1.00 52.19 166 ARG A N 1
ATOM 1370 C CA . ARG A 1 166 ? -11.955 -1.656 20.870 1.00 52.19 166 ARG A CA 1
ATOM 1371 C C . ARG A 1 166 ? -11.789 -1.554 19.345 1.00 52.19 166 ARG A C 1
ATOM 1373 O O . ARG A 1 166 ? -11.589 -2.574 18.699 1.00 52.19 166 ARG A O 1
ATOM 1380 N N . ALA A 1 167 ? -11.886 -0.351 18.775 1.00 46.12 167 ALA A N 1
ATOM 1381 C CA . ALA A 1 167 ? -11.677 -0.061 17.353 1.00 46.12 167 ALA A CA 1
ATOM 1382 C C . ALA A 1 167 ? -10.281 0.529 17.041 1.00 46.12 167 ALA A C 1
ATOM 1384 O O . ALA A 1 167 ? -9.947 0.717 15.864 1.00 46.12 167 ALA A O 1
ATOM 1385 N N . GLY A 1 168 ? -9.496 0.849 18.077 1.00 43.78 168 GLY A N 1
ATOM 1386 C CA . GLY A 1 168 ? -8.374 1.785 18.022 1.00 43.78 168 GLY A CA 1
ATOM 1387 C C . GLY A 1 168 ? -7.086 1.313 18.692 1.00 43.78 168 GLY A C 1
ATOM 1388 O O . GLY A 1 168 ? -6.317 2.165 19.128 1.00 43.78 168 GLY A O 1
ATOM 1389 N N . GLU A 1 169 ? -6.809 0.012 18.758 1.00 38.78 169 GLU A N 1
ATOM 1390 C CA . GLU A 1 169 ? -5.419 -0.420 18.932 1.00 38.78 169 GLU A CA 1
ATOM 1391 C C . GLU A 1 169 ? -4.723 -0.362 17.563 1.00 38.78 169 GLU A C 1
ATOM 1393 O O . GLU A 1 169 ? -5.152 -1.053 16.632 1.00 38.78 169 GLU A O 1
ATOM 1398 N N . PRO A 1 170 ? -3.689 0.488 17.385 1.00 38.53 170 PRO A N 1
ATOM 1399 C CA . PRO A 1 170 ? -2.759 0.297 16.288 1.00 38.53 170 PRO A CA 1
ATOM 1400 C C . PRO A 1 170 ? -2.126 -1.074 16.491 1.00 38.53 170 PRO A C 1
ATOM 1402 O O . PRO A 1 170 ? -1.720 -1.401 17.605 1.00 38.53 170 PRO A O 1
ATOM 1405 N N . ASP A 1 171 ? -2.053 -1.844 15.414 1.00 38.09 171 ASP A N 1
ATOM 1406 C CA . ASP A 1 171 ? -1.377 -3.133 15.367 1.00 38.09 171 ASP A CA 1
ATOM 1407 C C . ASP A 1 171 ? -0.039 -3.082 16.135 1.00 38.09 171 ASP A C 1
ATOM 1409 O O . ASP A 1 171 ? 0.722 -2.116 16.003 1.00 38.09 171 ASP A O 1
ATOM 1413 N N . GLU A 1 172 ? 0.268 -4.107 16.932 1.00 36.59 172 GLU A N 1
ATOM 1414 C CA . GLU A 1 172 ? 1.557 -4.245 17.626 1.00 36.59 172 GLU A CA 1
ATOM 1415 C C . GLU A 1 172 ? 2.723 -4.193 16.607 1.00 36.59 172 GLU A C 1
ATOM 1417 O O . GLU A 1 172 ? 3.815 -3.704 16.909 1.00 36.59 172 GLU A O 1
ATOM 1422 N N . TYR A 1 173 ? 2.440 -4.543 15.342 1.00 37.28 173 TYR A N 1
ATOM 1423 C CA . TYR A 1 173 ? 3.325 -4.393 14.183 1.00 37.28 173 TYR A CA 1
ATOM 1424 C C . TYR A 1 173 ? 3.444 -2.963 13.612 1.00 37.28 173 TYR A C 1
ATOM 1426 O O . TYR A 1 173 ? 4.402 -2.672 12.894 1.00 37.28 173 TYR A O 1
ATOM 1434 N N . ALA A 1 174 ? 2.531 -2.036 13.926 1.00 35.75 174 ALA A N 1
ATOM 1435 C CA . ALA A 1 174 ? 2.551 -0.641 13.461 1.00 35.75 174 ALA A CA 1
ATOM 1436 C C . ALA A 1 174 ? 3.377 0.298 14.366 1.00 35.75 174 ALA A C 1
ATOM 1438 O O . ALA A 1 174 ? 3.835 1.359 13.919 1.00 35.75 174 ALA A O 1
ATOM 1439 N N . ALA A 1 175 ? 3.615 -0.087 15.625 1.00 37.59 175 ALA A N 1
ATOM 1440 C CA . ALA A 1 175 ? 4.363 0.705 16.607 1.00 37.59 175 ALA A CA 1
ATOM 1441 C C . ALA A 1 175 ? 5.781 1.140 16.149 1.00 37.59 175 ALA A C 1
ATOM 1443 O O . ALA A 1 175 ? 6.144 2.298 16.391 1.00 37.59 175 ALA A O 1
ATOM 1444 N N . PRO A 1 176 ? 6.572 0.321 15.422 1.00 37.03 176 PRO A N 1
ATOM 1445 C CA . PRO A 1 176 ? 7.888 0.733 14.920 1.00 37.03 176 PRO A CA 1
ATOM 1446 C C . PRO A 1 176 ? 7.822 1.801 13.815 1.00 37.03 176 PRO A C 1
ATOM 1448 O O . PRO A 1 176 ? 8.760 2.581 13.643 1.00 37.03 176 PRO A O 1
ATOM 1451 N N . TYR A 1 177 ? 6.720 1.859 13.060 1.00 36.16 177 TYR A N 1
ATOM 1452 C CA . TYR A 1 177 ? 6.564 2.750 11.904 1.00 36.16 177 TYR A CA 1
ATOM 1453 C C . TYR A 1 177 ? 5.970 4.118 12.277 1.00 36.16 177 TYR A C 1
ATOM 1455 O O . TYR A 1 177 ? 6.208 5.101 11.572 1.00 36.16 177 TYR A O 1
ATOM 1463 N N . LEU A 1 178 ? 5.262 4.207 13.410 1.00 36.72 178 LEU A N 1
ATOM 1464 C CA . LEU A 1 178 ? 4.686 5.444 13.958 1.00 36.72 178 LEU A CA 1
ATOM 1465 C C . LEU A 1 178 ? 5.687 6.274 14.785 1.00 36.72 178 LEU A C 1
ATOM 1467 O O . LEU A 1 178 ? 5.558 7.496 14.874 1.00 36.72 178 LEU A O 1
ATOM 1471 N N . GLN A 1 179 ? 6.731 5.653 15.344 1.00 36.84 179 GLN A N 1
ATOM 1472 C CA . GLN A 1 179 ? 7.680 6.319 16.251 1.00 36.84 179 GLN A CA 1
ATOM 1473 C C . GLN A 1 179 ? 8.594 7.374 15.595 1.00 36.84 179 GLN A C 1
ATOM 1475 O O . GLN A 1 179 ? 9.260 8.119 16.311 1.00 36.84 179 GLN A O 1
ATOM 1480 N N . ARG A 1 180 ? 8.629 7.497 14.257 1.00 34.91 180 ARG A N 1
ATOM 1481 C CA . ARG A 1 180 ? 9.489 8.479 13.557 1.00 34.91 180 ARG A CA 1
ATOM 1482 C C . ARG A 1 180 ? 8.815 9.787 13.140 1.00 34.91 180 ARG A C 1
ATOM 1484 O O . ARG A 1 180 ? 9.525 10.677 12.680 1.00 34.91 180 ARG A O 1
ATOM 1491 N N . SER A 1 181 ? 7.497 9.948 13.302 1.00 31.22 181 SER A N 1
ATOM 1492 C CA . SER A 1 181 ? 6.811 11.211 12.957 1.00 31.22 181 SER A CA 1
ATOM 1493 C C . SER A 1 181 ? 6.533 12.128 14.156 1.00 31.22 181 SER A C 1
ATOM 1495 O O . SER A 1 181 ? 5.875 13.156 14.000 1.00 31.22 181 SER A O 1
ATOM 1497 N N . THR A 1 182 ? 7.043 11.806 15.346 1.00 32.06 182 THR A N 1
ATOM 1498 C CA . THR A 1 182 ? 6.840 12.557 16.603 1.00 32.06 182 THR A CA 1
ATOM 1499 C C . THR A 1 182 ? 7.689 13.835 16.706 1.00 32.06 182 THR A C 1
ATOM 1501 O O . THR A 1 182 ? 8.105 14.237 17.787 1.00 32.06 182 THR A O 1
ATOM 1504 N N . GLY A 1 183 ? 7.936 14.502 15.574 1.00 30.16 183 GLY A N 1
ATOM 1505 C CA . GLY A 1 183 ? 8.610 15.802 15.509 1.00 30.16 183 GLY A CA 1
ATOM 1506 C C . GLY A 1 183 ? 7.692 16.990 15.201 1.00 30.16 183 GLY A C 1
ATOM 1507 O O . GLY A 1 183 ? 8.159 18.125 15.222 1.00 30.16 183 GLY A O 1
ATOM 1508 N N . ALA A 1 184 ? 6.406 16.774 14.905 1.00 29.69 184 ALA A N 1
ATOM 1509 C CA . ALA A 1 184 ? 5.488 17.854 14.547 1.00 29.69 184 ALA A CA 1
ATOM 1510 C C . ALA A 1 184 ? 4.525 18.177 15.700 1.00 29.69 184 ALA A C 1
ATOM 1512 O O . ALA A 1 184 ? 3.590 17.437 15.989 1.00 29.69 184 ALA A O 1
ATOM 1513 N N . SER A 1 185 ? 4.824 19.302 16.350 1.00 28.94 185 SER A N 1
ATOM 1514 C CA . S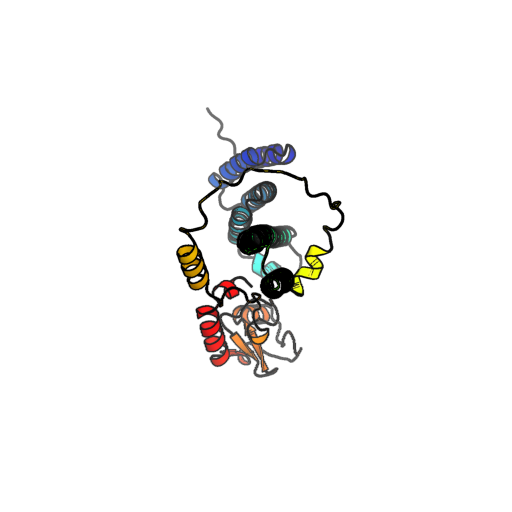ER A 1 185 ? 4.042 20.047 17.338 1.00 28.94 185 SER A CA 1
ATOM 1515 C C . SER A 1 185 ? 2.520 19.848 17.260 1.00 28.94 185 SER A C 1
ATOM 1517 O O . SER A 1 185 ? 1.885 20.161 16.253 1.00 28.94 185 SER A O 1
ATOM 1519 N N . ASN A 1 186 ? 1.940 19.432 18.389 1.00 32.38 186 ASN A N 1
ATOM 1520 C CA . ASN A 1 186 ? 0.514 19.523 18.689 1.00 32.38 186 ASN A CA 1
ATOM 1521 C C . ASN A 1 186 ? 0.046 20.984 18.641 1.00 32.38 186 ASN A C 1
ATOM 1523 O O . ASN A 1 186 ? 0.142 21.706 19.629 1.00 32.38 186 ASN A O 1
ATOM 1527 N N . THR A 1 187 ? -0.534 21.386 17.516 1.00 28.95 187 THR A N 1
ATOM 1528 C CA . THR A 1 187 ? -1.508 22.481 17.443 1.00 28.95 187 THR A CA 1
ATOM 1529 C C . THR A 1 187 ? -2.514 22.145 16.345 1.00 28.95 187 THR A C 1
ATOM 1531 O O . THR A 1 187 ? -2.239 22.343 15.164 1.00 28.95 187 THR A O 1
ATOM 1534 N N . MET A 1 188 ? -3.675 21.605 16.726 1.00 25.88 188 MET A N 1
ATOM 1535 C CA . MET A 1 188 ? -4.839 21.532 15.837 1.00 25.88 188 MET A CA 1
ATOM 1536 C C . MET A 1 188 ? -5.418 22.949 15.680 1.00 25.88 188 MET A C 1
ATOM 1538 O O . MET A 1 188 ? -5.611 23.622 16.697 1.00 25.88 188 MET A O 1
ATOM 1542 N N . PRO A 1 189 ? -5.704 23.431 14.459 1.00 27.03 189 PRO A N 1
ATOM 1543 C CA . PRO A 1 189 ? -6.339 24.725 14.279 1.00 27.03 189 PRO A CA 1
ATOM 1544 C C . PRO A 1 189 ? -7.830 24.630 14.622 1.00 27.03 189 PRO A C 1
ATOM 1546 O O . PRO A 1 189 ? -8.555 23.782 14.102 1.00 27.03 189 PRO A O 1
ATOM 1549 N N . ASN A 1 190 ? -8.284 25.529 15.497 1.00 34.50 190 ASN A N 1
ATOM 1550 C CA . ASN A 1 190 ? -9.699 25.810 15.720 1.00 34.50 190 ASN A CA 1
ATOM 1551 C C . ASN A 1 190 ? -10.319 26.317 14.410 1.00 34.50 190 ASN A C 1
ATOM 1553 O O . ASN A 1 190 ? -10.087 27.456 14.013 1.00 34.50 190 ASN A O 1
ATOM 1557 N N . GLY A 1 191 ? -11.108 25.472 13.750 1.00 27.28 191 GLY A N 1
ATOM 1558 C CA . GLY A 1 191 ? -11.907 25.830 12.584 1.00 27.28 191 GLY A CA 1
ATOM 1559 C C . GLY A 1 191 ? -13.376 25.540 12.852 1.00 27.28 191 GLY A C 1
ATOM 1560 O O . GLY A 1 191 ? -13.822 24.404 12.714 1.00 27.28 191 GLY A O 1
ATOM 1561 N N . HIS A 1 192 ? -14.121 26.571 13.249 1.00 33.19 192 HIS A N 1
ATOM 1562 C CA . HIS A 1 192 ? -15.575 26.583 13.155 1.00 33.19 192 HIS A CA 1
ATOM 1563 C C . HIS A 1 192 ? -15.954 26.474 11.673 1.00 33.19 192 HIS A C 1
ATOM 1565 O O . HIS A 1 192 ? -15.764 27.428 10.924 1.00 33.19 192 HIS A O 1
ATOM 1571 N N . HIS A 1 193 ? -16.475 25.326 11.245 1.00 32.12 193 HIS A N 1
ATOM 1572 C CA . HIS A 1 193 ? -17.164 25.216 9.965 1.00 32.12 193 HIS A CA 1
ATOM 1573 C C . HIS A 1 193 ? -18.592 24.752 10.212 1.00 32.12 193 HIS A C 1
ATOM 1575 O O . HIS A 1 193 ? -18.830 23.705 10.815 1.00 32.12 193 HIS A O 1
ATOM 1581 N N . ASP A 1 194 ? -19.515 25.609 9.783 1.00 36.62 194 ASP A N 1
ATOM 1582 C CA . ASP A 1 194 ? -20.960 25.473 9.857 1.00 36.62 194 ASP A CA 1
ATOM 1583 C C . ASP A 1 194 ? -21.424 24.115 9.313 1.00 36.62 194 ASP A C 1
ATOM 1585 O O . ASP A 1 194 ? -21.495 23.892 8.104 1.00 36.62 194 ASP A O 1
ATOM 1589 N N . ALA A 1 195 ? -21.749 23.191 10.218 1.00 30.88 195 ALA A N 1
ATOM 1590 C CA . ALA A 1 195 ? -22.477 21.981 9.864 1.00 30.88 195 ALA A CA 1
ATOM 1591 C C . ALA A 1 195 ? -23.963 22.336 9.647 1.00 30.88 195 ALA A C 1
ATOM 1593 O O . ALA A 1 195 ? -24.519 23.107 10.441 1.00 30.88 195 ALA A O 1
ATOM 1594 N N . PRO A 1 196 ? -24.638 21.792 8.615 1.00 33.03 196 PRO A N 1
ATOM 1595 C CA . PRO A 1 196 ? -26.048 22.074 8.371 1.00 33.03 196 PRO A CA 1
ATOM 1596 C C . PRO A 1 196 ? -26.879 21.637 9.580 1.00 33.03 196 PRO A C 1
ATOM 1598 O O . PRO A 1 196 ? -26.790 20.490 10.020 1.00 33.03 196 PRO A O 1
ATOM 1601 N N . LYS A 1 197 ? -27.700 22.543 10.120 1.00 36.09 197 LYS A N 1
ATOM 1602 C CA . LYS A 1 197 ? -28.692 22.204 11.146 1.00 36.09 197 LYS A CA 1
ATOM 1603 C C . LYS A 1 197 ? -29.793 21.372 10.490 1.00 36.09 197 LYS A C 1
ATOM 1605 O O . LYS A 1 197 ? -30.722 21.936 9.922 1.00 36.09 197 LYS A O 1
ATOM 1610 N N . LEU A 1 198 ? -29.664 20.052 10.537 1.00 39.22 198 LEU A N 1
ATOM 1611 C CA . LEU A 1 198 ? -30.715 19.127 10.120 1.00 39.22 198 LEU A CA 1
ATOM 1612 C C . LEU A 1 198 ? -31.472 18.621 11.353 1.00 39.22 198 LEU A C 1
ATOM 1614 O O . LEU A 1 198 ? -30.878 18.336 12.394 1.00 39.22 198 LEU A O 1
ATOM 1618 N N . ASP A 1 199 ? -32.797 18.597 11.229 1.00 37.69 199 ASP A N 1
ATOM 1619 C CA . ASP A 1 199 ? -33.761 18.187 12.247 1.00 37.69 199 ASP A CA 1
ATOM 1620 C C . ASP A 1 199 ? -33.490 16.744 12.706 1.00 37.69 199 ASP A C 1
ATOM 1622 O O . ASP A 1 199 ? -33.543 15.792 11.933 1.00 37.69 199 ASP A O 1
ATOM 1626 N N . GLY A 1 200 ? -33.169 16.586 13.992 1.00 38.16 200 GLY A N 1
ATOM 1627 C CA . GLY A 1 200 ? -32.800 15.303 14.591 1.00 38.16 200 GLY A CA 1
ATOM 1628 C C . GLY A 1 200 ? -33.959 14.325 14.813 1.00 38.16 200 GLY A C 1
ATOM 1629 O O . GLY A 1 200 ? -33.717 13.253 15.363 1.00 38.16 200 GLY A O 1
ATOM 1630 N N . SER A 1 201 ? -35.198 14.673 14.448 1.00 41.91 201 SER A N 1
ATOM 1631 C CA . SER A 1 201 ? -36.360 13.792 14.626 1.00 41.91 201 SER A CA 1
ATOM 1632 C C . SER A 1 201 ? -36.546 12.771 13.494 1.00 41.91 201 SER A C 1
ATOM 1634 O O . SER A 1 201 ? -37.053 11.681 13.755 1.00 41.91 201 SER A O 1
ATOM 1636 N N . GLU A 1 202 ? -36.062 13.046 12.277 1.00 41.78 202 GLU A N 1
ATOM 1637 C CA . GLU A 1 202 ? -36.262 12.153 11.120 1.00 41.78 202 GLU A CA 1
ATOM 1638 C C . GLU A 1 202 ? -35.225 11.019 11.007 1.00 41.78 202 GLU A C 1
ATOM 1640 O O . GLU A 1 202 ? -35.482 10.009 10.356 1.00 41.78 202 GLU A O 1
ATOM 1645 N N . HIS A 1 203 ? -34.070 11.122 11.673 1.00 46.16 203 HIS A N 1
ATOM 1646 C CA . HIS A 1 203 ? -32.925 10.236 11.398 1.00 46.16 203 HIS A CA 1
ATOM 1647 C C . HIS A 1 203 ? -32.639 9.172 12.466 1.00 46.16 203 HIS A C 1
ATOM 1649 O O . HIS A 1 203 ? -31.647 8.449 12.367 1.00 46.16 203 HIS A O 1
ATOM 1655 N N . HIS A 1 204 ? -33.497 9.010 13.479 1.00 44.94 204 HIS A N 1
ATOM 1656 C CA . HIS A 1 204 ? -33.331 7.933 14.469 1.00 44.94 204 HIS A CA 1
ATOM 1657 C C . HIS A 1 204 ? -33.435 6.538 13.824 1.00 44.94 204 HIS A C 1
ATOM 1659 O O . HIS A 1 204 ? -32.655 5.632 14.138 1.00 44.94 204 HIS A O 1
ATOM 1665 N N . ASP A 1 205 ? -34.350 6.381 12.867 1.00 44.12 205 ASP A N 1
ATOM 1666 C CA . ASP A 1 205 ? -34.507 5.141 12.105 1.00 44.12 205 ASP A CA 1
ATOM 1667 C C . ASP A 1 205 ? -33.385 4.943 11.081 1.00 44.12 205 ASP A C 1
ATOM 1669 O O . ASP A 1 205 ? -32.977 3.808 10.827 1.00 44.12 205 ASP A O 1
ATOM 1673 N N . ASP A 1 206 ? -32.818 6.031 10.557 1.00 48.44 206 ASP A N 1
ATOM 1674 C CA . ASP A 1 206 ? -31.651 5.988 9.675 1.00 48.44 206 ASP A CA 1
ATOM 1675 C C . ASP A 1 206 ? -30.379 5.597 10.435 1.00 48.44 206 ASP A C 1
ATOM 1677 O O . ASP A 1 206 ? -29.582 4.810 9.927 1.00 48.44 206 ASP A O 1
ATOM 1681 N N . LEU A 1 207 ? -30.225 6.038 11.689 1.00 44.47 207 LEU A N 1
ATOM 1682 C CA . LEU A 1 207 ? -29.143 5.624 12.588 1.00 44.47 207 LEU A CA 1
ATOM 1683 C C . LEU A 1 207 ? -29.257 4.146 12.985 1.00 44.47 207 LEU A C 1
ATOM 1685 O O . LEU A 1 207 ? -28.253 3.432 12.984 1.00 44.47 207 LEU A O 1
ATOM 1689 N N . LYS A 1 208 ? -30.470 3.642 13.255 1.00 46.09 208 LYS A N 1
ATOM 1690 C CA . LYS A 1 208 ? -30.707 2.201 13.478 1.00 46.09 208 LYS A CA 1
ATOM 1691 C C . LYS A 1 208 ? -30.453 1.374 12.218 1.00 46.09 208 LYS A C 1
ATOM 1693 O O . LYS A 1 208 ? -29.840 0.309 12.303 1.00 46.09 208 LYS A O 1
ATOM 1698 N N . LYS A 1 209 ? -30.870 1.862 11.045 1.00 48.06 209 LYS A N 1
ATOM 1699 C CA . LYS A 1 209 ? -30.565 1.229 9.752 1.00 48.06 209 LYS A CA 1
ATOM 1700 C C . LYS A 1 209 ? -29.064 1.228 9.471 1.00 48.06 209 LYS A C 1
ATOM 1702 O O . LYS A 1 209 ? -28.551 0.192 9.070 1.00 48.06 209 LYS A O 1
ATOM 1707 N N . ALA A 1 210 ? -28.350 2.326 9.724 1.00 45.25 210 ALA A N 1
ATOM 1708 C CA . ALA A 1 210 ? -26.899 2.424 9.554 1.00 45.25 210 ALA A CA 1
ATOM 1709 C C . ALA A 1 210 ? -26.138 1.515 10.537 1.00 45.25 210 ALA A C 1
ATOM 1711 O O . ALA A 1 210 ? -25.223 0.805 10.128 1.00 45.25 210 ALA A O 1
ATOM 1712 N N . SER A 1 211 ? -26.575 1.456 11.800 1.00 41.94 211 SER A N 1
ATOM 1713 C CA . SER A 1 211 ? -26.027 0.568 12.835 1.00 41.94 211 SER A CA 1
ATOM 1714 C C . SER A 1 211 ? -26.198 -0.917 12.489 1.00 41.94 211 SER A C 1
ATOM 1716 O O . SER A 1 211 ? -25.266 -1.698 12.666 1.00 41.94 211 SER A O 1
ATOM 1718 N N . ASN A 1 212 ? -27.347 -1.306 11.922 1.00 43.31 212 ASN A N 1
ATOM 1719 C CA . ASN A 1 212 ? -27.600 -2.681 11.472 1.00 43.31 212 ASN A CA 1
ATOM 1720 C C . ASN A 1 212 ? -26.954 -3.019 10.119 1.00 43.31 212 ASN A C 1
ATOM 1722 O O . ASN A 1 212 ? -26.760 -4.193 9.812 1.00 43.31 212 ASN A O 1
ATOM 1726 N N . LYS A 1 213 ? -26.613 -2.011 9.308 1.00 43.12 213 LYS A N 1
ATOM 1727 C CA . LYS A 1 213 ? -25.878 -2.179 8.045 1.00 43.12 213 LYS A CA 1
ATOM 1728 C C . LYS A 1 213 ? -24.367 -2.321 8.268 1.00 43.12 213 LYS A C 1
ATOM 1730 O O . LYS A 1 213 ? -23.667 -2.749 7.356 1.00 43.12 213 LYS A O 1
ATOM 1735 N N . TRP A 1 214 ? -23.876 -1.991 9.466 1.00 38.66 214 TRP A N 1
ATOM 1736 C CA . TRP A 1 214 ? -22.477 -2.133 9.860 1.00 38.66 214 TRP A CA 1
ATOM 1737 C C . TRP A 1 214 ? -22.183 -3.593 10.239 1.00 38.66 214 TRP A C 1
ATOM 1739 O O . TRP A 1 214 ? -22.654 -4.071 11.277 1.00 38.66 214 TRP A O 1
ATOM 1749 N N . PRO A 1 215 ? -21.399 -4.350 9.452 1.00 39.16 215 PRO A N 1
ATOM 1750 C CA . PRO A 1 215 ? -21.053 -5.705 9.836 1.00 39.16 215 PRO A CA 1
ATOM 1751 C C . PRO A 1 215 ? -20.077 -5.615 11.010 1.00 39.16 215 PRO A C 1
ATOM 1753 O O . PRO A 1 215 ? -18.929 -5.199 10.847 1.00 39.16 215 PRO A O 1
ATOM 1756 N N . ARG A 1 216 ? -20.509 -6.055 12.196 1.00 43.50 216 ARG A N 1
ATOM 1757 C CA . ARG A 1 216 ? -19.648 -6.229 13.382 1.00 43.50 216 ARG A CA 1
ATOM 1758 C C . ARG A 1 216 ? -18.394 -7.089 13.107 1.00 43.50 216 ARG A C 1
ATOM 1760 O O . ARG A 1 216 ? -17.456 -7.036 13.890 1.00 43.50 216 ARG A O 1
ATOM 176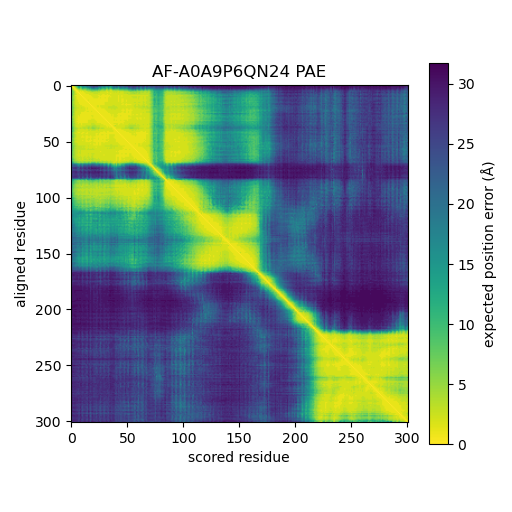7 N N . LYS A 1 217 ? -18.364 -7.842 11.996 1.00 42.31 217 LYS A N 1
ATOM 1768 C CA . LYS A 1 217 ? -17.228 -8.658 11.524 1.00 42.31 217 LYS A CA 1
ATOM 1769 C C . LYS A 1 217 ? -16.005 -7.843 11.047 1.00 42.31 217 LYS A C 1
ATOM 1771 O O . LYS A 1 217 ? -14.914 -8.389 11.054 1.00 42.31 217 LYS A O 1
ATOM 1776 N N . ASN A 1 218 ? -16.145 -6.559 10.687 1.00 43.84 218 ASN A N 1
ATOM 1777 C CA . ASN A 1 218 ? -15.073 -5.774 10.035 1.00 43.84 218 ASN A CA 1
ATOM 1778 C C . ASN A 1 218 ? -14.252 -4.863 10.975 1.00 43.84 218 ASN A C 1
ATOM 1780 O O . ASN A 1 218 ? -13.542 -3.979 10.501 1.00 43.84 218 ASN A O 1
ATOM 1784 N N . LEU A 1 219 ? -14.368 -5.038 12.294 1.00 46.28 219 LEU A N 1
ATOM 1785 C CA . LEU A 1 219 ? -13.695 -4.201 13.304 1.00 46.28 219 LEU A CA 1
ATOM 1786 C C . LEU A 1 219 ? -12.510 -4.895 13.997 1.00 46.28 219 LEU A C 1
ATOM 1788 O O . LEU A 1 219 ? -11.845 -4.262 14.809 1.00 46.28 219 LEU A O 1
ATOM 1792 N N . ALA A 1 220 ? -12.249 -6.173 13.704 1.00 47.31 220 ALA A N 1
ATOM 1793 C CA . ALA A 1 220 ? -11.082 -6.874 14.231 1.00 47.31 220 ALA A CA 1
ATOM 1794 C C . ALA A 1 220 ? -9.816 -6.486 13.441 1.00 47.31 220 ALA A C 1
ATOM 1796 O O . ALA A 1 220 ? -9.908 -6.309 12.219 1.00 47.31 220 ALA A O 1
ATOM 1797 N N . PRO A 1 221 ? -8.648 -6.357 14.101 1.00 51.00 221 PRO A N 1
ATOM 1798 C CA . PRO A 1 221 ? -7.384 -6.144 13.409 1.00 51.00 221 PRO A CA 1
ATOM 1799 C C . PRO A 1 221 ? -7.153 -7.267 12.396 1.00 51.00 221 PRO A C 1
ATOM 1801 O O . PRO A 1 221 ? -7.450 -8.439 12.644 1.00 51.00 221 PRO A O 1
ATOM 1804 N N . ARG A 1 222 ? -6.671 -6.872 11.218 1.00 68.38 222 ARG A N 1
ATOM 1805 C CA . ARG A 1 222 ? -6.407 -7.752 10.082 1.00 68.38 222 ARG A CA 1
ATOM 1806 C C . ARG A 1 222 ? -5.121 -8.536 10.325 1.00 68.38 222 ARG A C 1
ATOM 1808 O O . ARG A 1 222 ? -4.095 -8.243 9.730 1.00 68.38 222 ARG A O 1
ATOM 1815 N N . VAL A 1 223 ? -5.192 -9.509 11.226 1.00 72.00 223 VAL A N 1
ATOM 1816 C CA . VAL A 1 223 ? -4.074 -10.392 11.562 1.00 72.00 223 VAL A CA 1
ATOM 1817 C C . VAL A 1 223 ? -4.308 -11.739 10.909 1.00 72.00 223 VAL A C 1
ATOM 1819 O O . VAL A 1 223 ? -5.309 -12.406 11.191 1.00 72.00 223 VAL A O 1
ATOM 1822 N N . VAL A 1 224 ? -3.385 -12.138 10.041 1.00 75.50 224 VAL A N 1
ATOM 1823 C CA . VAL A 1 224 ? -3.342 -13.508 9.541 1.00 75.50 224 VAL A CA 1
ATOM 1824 C C . VAL A 1 224 ? -2.678 -14.376 10.607 1.00 75.50 224 VAL A C 1
ATOM 1826 O O . VAL A 1 224 ? -1.555 -14.083 11.009 1.00 75.50 224 VAL A O 1
ATOM 1829 N N . PRO A 1 225 ? -3.331 -15.451 11.077 1.00 83.44 225 PRO A N 1
ATOM 1830 C CA . PRO A 1 225 ? -2.692 -16.394 11.979 1.00 83.44 225 PRO A CA 1
ATOM 1831 C C . PRO A 1 225 ? -1.372 -16.949 11.423 1.00 83.44 225 PRO A C 1
ATOM 1833 O O . PRO A 1 225 ? -1.335 -17.441 10.297 1.00 83.44 225 PRO A O 1
ATOM 1836 N N . ASP A 1 226 ? -0.320 -16.979 12.246 1.00 78.06 226 ASP A N 1
ATOM 1837 C CA . ASP A 1 226 ? 1.040 -17.398 11.863 1.00 78.06 226 ASP A CA 1
ATOM 1838 C C . ASP A 1 226 ? 1.126 -18.743 11.130 1.00 78.06 226 ASP A C 1
ATOM 1840 O O . ASP A 1 226 ? 2.073 -18.997 10.386 1.00 78.06 226 ASP A O 1
ATOM 1844 N N . HIS A 1 227 ? 0.185 -19.653 11.374 1.00 82.06 227 HIS A N 1
ATOM 1845 C CA . HIS A 1 227 ? 0.157 -20.970 10.741 1.00 82.06 227 HIS A CA 1
ATOM 1846 C C . HIS A 1 227 ? -0.281 -20.937 9.270 1.00 82.06 227 HIS A C 1
ATOM 1848 O O . HIS A 1 227 ? -0.034 -21.912 8.566 1.00 82.06 227 HIS A O 1
ATOM 1854 N N . PHE A 1 228 ? -0.877 -19.837 8.802 1.00 86.12 228 PHE A N 1
ATOM 1855 C CA . PHE A 1 228 ? -1.162 -19.597 7.385 1.00 86.12 228 PHE A CA 1
ATOM 1856 C C . PHE A 1 228 ? -0.030 -18.869 6.660 1.00 86.12 228 PHE A C 1
ATOM 1858 O O . PHE A 1 228 ? -0.065 -18.780 5.438 1.00 86.12 228 PHE A O 1
ATOM 1865 N N . LEU A 1 229 ? 0.976 -18.379 7.388 1.00 83.25 229 LEU A N 1
ATOM 1866 C CA . LEU A 1 229 ? 2.103 -17.652 6.814 1.00 83.25 229 LEU A CA 1
ATOM 1867 C C . LEU A 1 229 ? 3.271 -18.582 6.493 1.00 83.25 229 LEU A C 1
ATOM 1869 O O . LEU A 1 229 ? 3.648 -19.439 7.307 1.00 83.25 229 LEU A O 1
ATOM 1873 N N . ASP A 1 230 ? 3.870 -18.369 5.325 1.00 85.25 230 ASP A N 1
ATOM 1874 C CA . ASP A 1 230 ? 5.094 -19.046 4.922 1.00 85.25 230 ASP A CA 1
ATOM 1875 C C . ASP A 1 230 ? 6.255 -18.647 5.841 1.00 85.25 230 ASP A C 1
ATOM 1877 O O . ASP A 1 230 ? 6.417 -17.487 6.219 1.00 85.25 230 ASP A O 1
ATOM 1881 N N . LYS A 1 231 ? 7.093 -19.616 6.215 1.00 78.06 231 LYS A N 1
ATOM 1882 C CA . LYS A 1 231 ? 8.176 -19.382 7.185 1.00 78.06 231 LYS A CA 1
ATOM 1883 C C . LYS A 1 231 ? 9.399 -18.683 6.593 1.00 78.06 231 LYS A C 1
ATOM 1885 O O . LYS A 1 231 ? 10.319 -18.369 7.346 1.00 78.06 231 LYS A O 1
ATOM 1890 N N . ILE A 1 232 ? 9.429 -18.465 5.279 1.00 73.38 232 ILE A N 1
ATOM 1891 C CA . ILE A 1 232 ? 10.523 -17.798 4.572 1.00 73.38 232 ILE A CA 1
ATOM 1892 C C . ILE A 1 232 ? 10.087 -16.393 4.150 1.00 73.38 232 ILE A C 1
ATOM 1894 O O . ILE A 1 232 ? 10.793 -15.429 4.444 1.00 73.38 232 ILE A O 1
ATOM 1898 N N . THR A 1 233 ? 8.944 -16.267 3.471 1.00 75.38 233 THR A N 1
ATOM 1899 C CA . THR A 1 233 ? 8.448 -14.988 2.941 1.00 75.38 233 THR A CA 1
ATOM 1900 C C . THR A 1 233 ? 7.576 -14.224 3.925 1.00 75.38 233 THR A C 1
ATOM 1902 O O . THR A 1 233 ? 7.458 -13.011 3.782 1.00 75.38 233 THR A O 1
ATOM 1905 N N . PHE A 1 234 ? 7.009 -14.901 4.930 1.00 77.62 234 PHE A N 1
ATOM 1906 C CA . PHE A 1 234 ? 5.995 -14.357 5.841 1.00 77.62 234 PHE A CA 1
ATOM 1907 C C . PHE A 1 234 ? 4.707 -13.891 5.143 1.00 77.62 234 PHE A C 1
ATOM 1909 O O . PHE A 1 234 ? 3.893 -13.219 5.766 1.00 77.62 234 PHE A O 1
ATOM 1916 N N . GLU A 1 235 ? 4.505 -14.289 3.885 1.00 80.69 235 GLU A N 1
ATOM 1917 C CA . GLU A 1 235 ? 3.278 -14.048 3.120 1.00 80.69 235 GLU A CA 1
ATOM 1918 C C . GLU A 1 235 ? 2.273 -15.189 3.340 1.00 80.69 235 GLU A C 1
ATOM 1920 O O . GLU A 1 235 ? 2.631 -16.292 3.773 1.00 80.69 235 GLU A O 1
ATOM 1925 N N . PHE A 1 236 ? 1.004 -14.939 3.020 1.00 86.69 236 PHE A N 1
ATOM 1926 C CA . PHE A 1 236 ? -0.052 -15.950 3.085 1.00 86.69 236 PHE A CA 1
ATOM 1927 C C . PHE A 1 236 ? 0.224 -17.136 2.138 1.00 86.69 236 PHE A C 1
ATOM 1929 O O . PHE A 1 236 ? 0.489 -16.957 0.951 1.00 86.69 236 PHE A O 1
ATOM 1936 N N . MET A 1 237 ? 0.124 -18.370 2.644 1.00 85.50 237 MET A N 1
ATOM 1937 C CA . MET A 1 237 ? 0.336 -19.587 1.853 1.00 85.50 237 MET A CA 1
ATOM 1938 C C . MET A 1 237 ? -0.875 -19.914 0.972 1.00 85.50 237 MET A C 1
ATOM 1940 O O . MET A 1 237 ? -1.986 -20.127 1.464 1.00 85.50 237 MET A O 1
ATOM 1944 N N . HIS A 1 238 ? -0.636 -20.053 -0.330 1.00 90.06 238 HIS A N 1
ATOM 1945 C CA . HIS A 1 238 ? -1.622 -20.444 -1.338 1.00 90.06 238 HIS A CA 1
ATOM 1946 C C . HIS A 1 238 ? -1.538 -21.931 -1.699 1.00 90.06 238 HIS A C 1
ATOM 1948 O O . HIS A 1 238 ? -2.563 -22.571 -1.948 1.00 90.06 238 HIS A O 1
ATOM 1954 N N . ASP A 1 239 ? -0.333 -22.500 -1.732 1.00 93.00 239 ASP A N 1
ATOM 1955 C CA . ASP A 1 239 ? -0.128 -23.920 -2.016 1.00 93.00 239 ASP A CA 1
ATOM 1956 C C . ASP A 1 239 ? 0.834 -24.560 -1.005 1.00 93.00 239 ASP A C 1
ATOM 1958 O O . ASP A 1 239 ? 1.972 -24.907 -1.338 1.00 93.00 239 ASP A O 1
ATOM 1962 N N . PRO A 1 240 ? 0.391 -24.734 0.255 1.00 93.31 240 PRO A N 1
ATOM 1963 C CA . PRO A 1 240 ? 1.259 -25.196 1.323 1.00 93.31 240 PRO A CA 1
ATOM 1964 C C . PRO A 1 240 ? 1.759 -26.633 1.098 1.00 93.31 240 PRO A C 1
ATOM 1966 O O . PRO A 1 240 ? 1.005 -27.564 0.789 1.00 93.31 240 PRO A O 1
ATOM 1969 N N . VAL A 1 241 ? 3.052 -26.838 1.328 1.00 91.56 241 VAL A N 1
ATOM 1970 C CA . VAL A 1 241 ? 3.749 -28.130 1.348 1.00 91.56 241 VAL A CA 1
ATOM 1971 C C . VAL A 1 241 ? 4.411 -28.339 2.696 1.00 91.56 241 VAL A C 1
ATOM 1973 O O . VAL A 1 241 ? 4.997 -27.416 3.245 1.00 91.56 241 VAL A O 1
ATOM 1976 N N . ILE A 1 242 ? 4.342 -29.556 3.226 1.00 87.50 242 ILE A N 1
ATOM 1977 C CA . ILE A 1 242 ? 4.947 -29.919 4.506 1.00 87.50 242 ILE A CA 1
ATOM 1978 C C . ILE A 1 242 ? 6.196 -30.774 4.295 1.00 87.50 242 ILE A C 1
ATOM 1980 O O . ILE A 1 242 ? 6.193 -31.720 3.503 1.00 87.50 242 ILE A O 1
ATOM 1984 N N . SER A 1 243 ? 7.256 -30.442 5.027 1.00 86.94 243 SER A N 1
ATOM 1985 C CA . SER A 1 243 ? 8.476 -31.241 5.124 1.00 86.94 243 SER A CA 1
ATOM 1986 C C . SER A 1 243 ? 8.256 -32.458 6.013 1.00 86.94 243 SER A C 1
ATOM 1988 O O . SER A 1 243 ? 7.903 -32.322 7.183 1.00 86.94 243 SER A O 1
ATOM 1990 N N . ILE A 1 244 ? 8.535 -33.661 5.507 1.00 81.50 244 ILE A N 1
ATOM 1991 C CA . ILE A 1 244 ? 8.519 -34.876 6.344 1.00 81.50 244 ILE A CA 1
ATOM 1992 C C . ILE A 1 244 ? 9.713 -34.955 7.301 1.00 81.50 244 ILE A C 1
ATOM 1994 O O . ILE A 1 244 ? 9.720 -35.788 8.204 1.00 81.50 244 ILE A O 1
ATOM 1998 N N . LYS A 1 245 ? 10.747 -34.131 7.084 1.00 78.44 245 LYS A N 1
ATOM 1999 C CA . LYS A 1 245 ? 11.963 -34.113 7.908 1.00 78.44 245 LYS A CA 1
ATOM 2000 C C . LYS A 1 245 ? 11.803 -33.224 9.136 1.00 78.44 245 LYS A C 1
ATOM 2002 O O . LYS A 1 245 ? 12.279 -33.594 10.203 1.00 78.44 245 LYS A O 1
ATOM 2007 N N . SER A 1 246 ? 11.152 -32.073 8.978 1.00 77.44 246 SER A N 1
ATOM 2008 C CA . SER A 1 246 ? 11.000 -31.060 10.031 1.00 77.44 246 SER A CA 1
ATOM 2009 C C . SER A 1 246 ? 9.559 -30.879 10.510 1.00 77.44 246 SER A C 1
ATOM 2011 O O . SER A 1 246 ? 9.345 -30.339 11.591 1.00 77.44 246 SER A O 1
ATOM 2013 N N . GLY A 1 247 ? 8.565 -31.313 9.730 1.00 80.56 247 GLY A N 1
ATOM 2014 C CA . GLY A 1 247 ? 7.148 -31.053 9.996 1.00 80.56 247 GLY A CA 1
ATOM 2015 C C . GLY A 1 247 ? 6.712 -29.615 9.698 1.00 80.56 247 GLY A C 1
ATOM 2016 O O . GLY A 1 247 ? 5.571 -29.257 9.980 1.00 80.56 247 GLY A O 1
ATOM 2017 N N . ILE A 1 248 ? 7.591 -28.779 9.137 1.00 80.06 248 ILE A N 1
ATOM 2018 C CA . ILE A 1 248 ? 7.299 -27.371 8.853 1.00 80.06 248 ILE A CA 1
ATOM 2019 C C . ILE A 1 248 ? 6.605 -27.256 7.493 1.00 80.06 248 ILE A C 1
ATOM 2021 O O . ILE A 1 248 ? 6.958 -27.963 6.545 1.00 80.06 248 ILE A O 1
ATOM 2025 N N . SER A 1 249 ? 5.592 -26.388 7.421 1.00 87.12 249 SER A N 1
ATOM 2026 C CA . SER A 1 249 ? 4.894 -26.066 6.175 1.00 87.12 249 SER A CA 1
ATOM 2027 C C . SER A 1 249 ? 5.446 -24.794 5.540 1.00 87.12 249 SER A C 1
ATOM 2029 O O . SER A 1 249 ? 5.762 -23.837 6.246 1.00 87.12 249 SER A O 1
ATOM 2031 N N . TYR A 1 250 ? 5.535 -24.816 4.216 1.00 89.06 250 TYR A N 1
ATOM 2032 C CA . TYR A 1 250 ? 6.060 -23.751 3.372 1.00 89.06 250 TYR A CA 1
ATOM 2033 C C . TYR A 1 250 ? 5.161 -23.546 2.159 1.00 89.06 250 TYR A C 1
ATOM 2035 O O . TYR A 1 250 ? 4.436 -24.458 1.764 1.00 89.06 250 TYR A O 1
ATOM 2043 N N . GLU A 1 251 ? 5.279 -22.406 1.497 1.00 92.88 251 GLU A N 1
ATOM 2044 C CA . GLU A 1 251 ? 4.728 -22.195 0.163 1.00 92.88 251 GLU A CA 1
ATOM 2045 C C . GLU A 1 251 ? 5.491 -23.053 -0.868 1.00 92.88 251 GLU A C 1
ATOM 2047 O O . GLU A 1 251 ? 6.726 -23.018 -0.940 1.00 92.88 251 GLU A O 1
ATOM 2052 N N . ARG A 1 252 ? 4.776 -23.840 -1.694 1.00 91.44 252 ARG A N 1
ATOM 2053 C CA . ARG A 1 252 ? 5.400 -24.768 -2.658 1.00 91.44 252 ARG A CA 1
ATOM 2054 C C . ARG A 1 252 ? 6.386 -24.052 -3.558 1.00 91.44 252 ARG A C 1
ATOM 2056 O O . ARG A 1 252 ? 7.493 -24.552 -3.765 1.00 91.44 252 ARG A O 1
ATOM 2063 N N . LYS A 1 253 ? 5.976 -22.905 -4.101 1.00 89.62 253 LYS A N 1
ATOM 2064 C CA . LYS A 1 253 ? 6.798 -22.137 -5.038 1.00 89.62 253 LYS A CA 1
ATOM 2065 C C . LYS A 1 253 ? 8.144 -21.761 -4.411 1.00 89.62 253 LYS A C 1
ATOM 2067 O O . LYS A 1 253 ? 9.172 -21.896 -5.072 1.00 89.62 253 LYS A O 1
ATOM 2072 N N . MET A 1 254 ? 8.141 -21.393 -3.129 1.00 86.25 254 MET A N 1
ATOM 2073 C CA . MET A 1 254 ? 9.348 -21.019 -2.391 1.00 86.25 254 MET A CA 1
ATOM 2074 C C . MET A 1 254 ? 10.293 -22.198 -2.192 1.00 86.25 254 MET A C 1
ATOM 2076 O O . MET A 1 254 ? 11.503 -22.068 -2.367 1.00 86.25 254 MET A O 1
ATOM 2080 N N . MET A 1 255 ? 9.755 -23.377 -1.889 1.00 87.50 255 MET A N 1
ATOM 2081 C CA . MET A 1 255 ? 10.587 -24.567 -1.741 1.00 87.50 255 MET A CA 1
ATOM 2082 C C . MET A 1 255 ? 11.123 -25.106 -3.071 1.00 87.50 255 MET A C 1
ATOM 2084 O O . MET A 1 255 ? 12.264 -25.563 -3.132 1.00 87.50 255 MET A O 1
ATOM 2088 N N . GLN A 1 256 ? 10.330 -25.047 -4.142 1.00 88.62 256 GLN A N 1
ATOM 2089 C CA . GLN A 1 256 ? 10.791 -25.413 -5.484 1.00 88.62 256 GLN A CA 1
ATOM 2090 C C . GLN A 1 256 ? 11.951 -24.523 -5.921 1.00 88.62 256 GLN A C 1
ATOM 2092 O O . GLN A 1 256 ? 12.970 -25.017 -6.404 1.00 88.62 256 GLN A O 1
ATOM 2097 N N . GLU A 1 257 ? 11.826 -23.219 -5.682 1.00 85.50 257 GLU A N 1
ATOM 2098 C CA . GLU A 1 257 ? 12.905 -22.269 -5.902 1.00 85.50 257 GLU A CA 1
ATOM 2099 C C . GLU A 1 257 ? 14.131 -22.613 -5.035 1.00 85.50 257 GLU A C 1
ATOM 2101 O O . GLU A 1 257 ? 15.237 -22.759 -5.559 1.00 85.50 257 GLU A O 1
ATOM 2106 N N . HIS A 1 258 ? 13.940 -22.839 -3.732 1.00 82.81 258 HIS A N 1
ATOM 2107 C CA . HIS A 1 258 ? 15.009 -23.219 -2.804 1.00 82.81 258 HIS A CA 1
ATOM 2108 C C . HIS A 1 258 ? 15.811 -24.443 -3.279 1.00 82.81 258 HIS A C 1
ATOM 2110 O O . HIS A 1 258 ? 17.045 -24.403 -3.282 1.00 82.81 258 HIS A O 1
ATOM 2116 N N . PHE A 1 259 ? 15.146 -25.499 -3.758 1.00 86.75 259 PHE A N 1
ATOM 2117 C CA . PHE A 1 259 ? 15.824 -26.687 -4.290 1.00 86.75 259 PHE A CA 1
ATOM 2118 C C . PHE A 1 259 ? 16.441 -26.480 -5.672 1.00 86.75 259 PHE A C 1
ATOM 2120 O O . PHE A 1 259 ? 17.496 -27.055 -5.946 1.00 86.75 259 PHE A O 1
ATOM 2127 N N . SER A 1 260 ? 15.833 -25.653 -6.530 1.00 83.06 260 SER A N 1
ATOM 2128 C CA . SER A 1 260 ? 16.396 -25.317 -7.846 1.00 83.06 260 SER A CA 1
ATOM 2129 C C . SER A 1 260 ? 17.780 -24.669 -7.728 1.00 83.06 260 SER A C 1
ATOM 2131 O O . SER A 1 260 ? 18.651 -24.883 -8.568 1.00 83.06 260 SER A O 1
ATOM 2133 N N . TYR A 1 261 ? 18.030 -23.984 -6.610 1.00 74.69 261 TYR A N 1
ATOM 2134 C CA . TYR A 1 261 ? 19.324 -23.418 -6.246 1.00 74.69 261 TYR A CA 1
ATOM 2135 C C . TYR A 1 261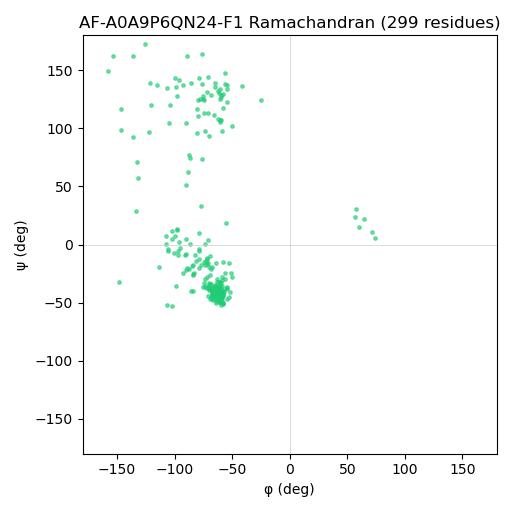 ? 20.335 -24.422 -5.663 1.00 74.69 261 TYR A C 1
ATOM 2137 O O . TYR A 1 261 ? 21.362 -24.020 -5.116 1.00 74.69 261 TYR A O 1
ATOM 2145 N N . GLY A 1 262 ? 20.052 -25.725 -5.718 1.00 80.88 262 GLY A N 1
ATOM 2146 C CA . GLY A 1 262 ? 20.933 -26.771 -5.197 1.00 80.88 262 GLY A CA 1
ATOM 2147 C C . GLY A 1 262 ? 20.998 -26.839 -3.668 1.00 80.88 262 GLY A C 1
ATOM 2148 O O . GLY A 1 262 ? 21.843 -27.551 -3.124 1.00 80.88 262 GLY A O 1
ATOM 2149 N N . ARG A 1 263 ? 20.119 -26.126 -2.948 1.00 81.88 263 ARG A N 1
ATOM 2150 C CA . ARG A 1 263 ? 20.074 -26.164 -1.481 1.00 81.88 263 ARG A CA 1
ATOM 2151 C C . ARG A 1 263 ? 19.327 -27.407 -1.009 1.00 81.88 263 ARG A C 1
ATOM 2153 O O . ARG A 1 263 ? 18.107 -27.424 -0.923 1.00 81.88 263 ARG A O 1
ATOM 2160 N N . MET A 1 264 ? 20.071 -28.460 -0.688 1.00 90.44 264 MET A N 1
ATOM 2161 C CA . MET A 1 264 ? 19.517 -29.750 -0.251 1.00 90.44 264 MET A CA 1
ATOM 2162 C C . MET A 1 264 ? 19.340 -29.844 1.274 1.00 90.44 264 MET A C 1
ATOM 2164 O O . MET A 1 264 ? 19.816 -30.781 1.918 1.00 90.44 264 MET A O 1
ATOM 2168 N N . PHE A 1 265 ? 18.683 -28.852 1.873 1.00 84.88 265 PHE A N 1
ATOM 2169 C CA . PHE A 1 265 ? 18.395 -28.823 3.308 1.00 84.88 265 PHE A CA 1
ATOM 2170 C C . PHE A 1 265 ? 17.145 -27.996 3.618 1.00 84.88 265 PHE A C 1
ATOM 2172 O O . PHE A 1 265 ? 16.698 -27.210 2.793 1.00 84.88 265 PHE A O 1
ATOM 2179 N N . ASP A 1 266 ? 16.571 -28.168 4.799 1.00 85.38 266 ASP A N 1
ATOM 2180 C CA . ASP A 1 266 ? 15.439 -27.397 5.300 1.00 85.38 266 ASP A CA 1
ATOM 2181 C C . ASP A 1 266 ? 15.875 -25.976 5.715 1.00 85.38 266 ASP A C 1
ATOM 2183 O O . ASP A 1 266 ? 16.768 -25.853 6.558 1.00 85.38 266 ASP A O 1
ATOM 2187 N N . PRO A 1 267 ? 15.265 -24.902 5.177 1.00 79.38 267 PRO A N 1
ATOM 2188 C CA . PRO A 1 267 ? 15.676 -23.523 5.461 1.00 79.38 267 PRO A CA 1
ATOM 2189 C C . PRO A 1 267 ? 15.630 -23.133 6.943 1.00 79.38 267 PRO A C 1
ATOM 2191 O O . PRO A 1 267 ? 16.425 -22.301 7.379 1.00 79.38 267 PRO A O 1
ATOM 2194 N N . ILE A 1 268 ? 14.720 -23.727 7.720 1.00 77.56 268 ILE A N 1
ATOM 2195 C CA . ILE A 1 268 ? 14.475 -23.358 9.119 1.00 77.56 268 ILE A CA 1
ATOM 2196 C C . ILE A 1 268 ? 15.133 -24.364 10.059 1.00 77.56 268 ILE A C 1
ATOM 2198 O O . ILE A 1 268 ? 15.916 -23.987 10.926 1.00 77.56 268 ILE A O 1
ATOM 2202 N N . ALA A 1 269 ? 14.853 -25.652 9.873 1.00 74.38 269 ALA A N 1
ATOM 2203 C CA . ALA A 1 269 ? 15.365 -26.716 10.728 1.00 74.38 269 ALA A CA 1
ATOM 2204 C C . ALA A 1 269 ? 16.823 -27.094 10.418 1.00 74.38 269 ALA A C 1
ATOM 2206 O O . ALA A 1 269 ? 17.438 -27.813 11.203 1.00 74.38 269 ALA A O 1
ATOM 2207 N N .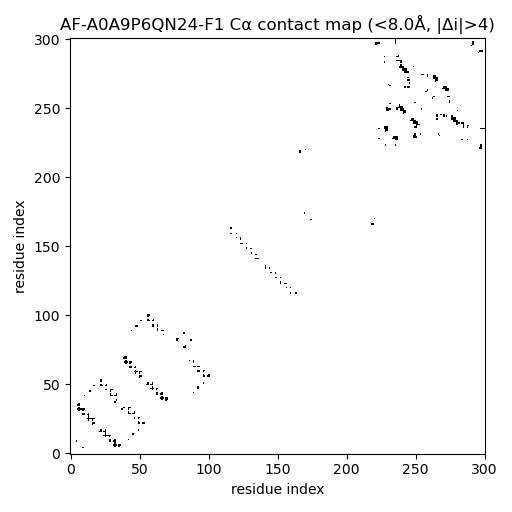 GLN A 1 270 ? 17.377 -26.629 9.290 1.00 81.25 270 GLN A N 1
ATOM 2208 C CA . GLN A 1 270 ? 18.763 -26.880 8.870 1.00 81.25 270 GLN A CA 1
ATOM 2209 C C . GLN A 1 270 ? 19.097 -28.382 8.755 1.00 81.25 270 GLN A C 1
ATOM 2211 O O . GLN A 1 270 ? 20.237 -28.803 8.952 1.00 81.25 270 GLN A O 1
ATOM 2216 N N . VAL A 1 271 ? 18.098 -29.209 8.420 1.00 77.00 271 VAL A N 1
ATOM 2217 C CA . VAL A 1 271 ? 18.246 -30.663 8.228 1.00 77.00 271 VAL A CA 1
ATOM 2218 C C . VAL A 1 271 ? 18.354 -31.022 6.744 1.00 77.00 271 VAL A C 1
ATOM 2220 O O . VAL A 1 271 ? 17.658 -30.410 5.939 1.00 77.00 271 VAL A O 1
ATOM 2223 N N . PRO A 1 272 ? 19.163 -32.020 6.339 1.00 88.56 272 PRO A N 1
ATOM 2224 C CA . PRO A 1 272 ? 19.251 -32.435 4.937 1.00 88.56 272 PRO A CA 1
ATOM 2225 C C . PRO A 1 272 ? 17.892 -32.869 4.369 1.00 88.56 272 PRO A C 1
ATOM 2227 O O . PRO A 1 272 ? 17.198 -33.697 4.965 1.00 88.56 272 PRO A O 1
ATOM 2230 N N . MET A 1 273 ? 17.516 -32.318 3.213 1.00 88.06 273 MET A N 1
ATOM 2231 C CA . MET A 1 273 ? 16.200 -32.514 2.600 1.00 88.06 273 MET A CA 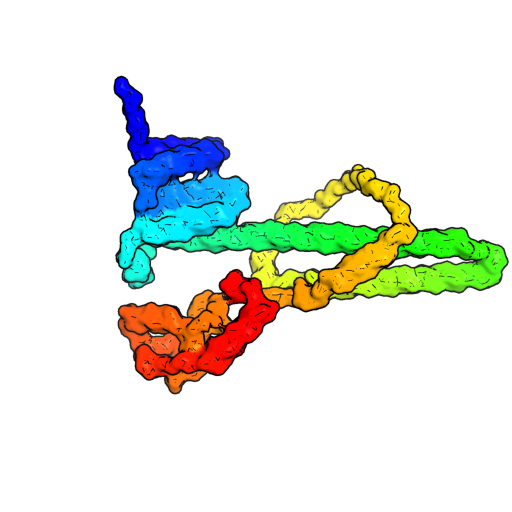1
ATOM 2232 C C . MET A 1 273 ? 16.235 -32.249 1.088 1.00 88.06 273 MET A C 1
ATOM 2234 O O . MET A 1 273 ? 16.988 -31.403 0.615 1.00 88.06 273 MET A O 1
ATOM 2238 N N . THR A 1 274 ? 15.392 -32.943 0.327 1.00 90.56 274 THR A N 1
ATOM 2239 C CA . THR A 1 274 ? 15.201 -32.765 -1.120 1.00 90.56 274 THR A CA 1
ATOM 2240 C C . THR A 1 274 ? 13.729 -32.527 -1.467 1.00 90.56 274 THR A C 1
ATOM 2242 O O . THR A 1 274 ? 12.853 -32.702 -0.626 1.00 90.56 274 THR A O 1
ATOM 2245 N N . GLU A 1 275 ? 13.417 -32.193 -2.723 1.00 90.62 275 GLU A N 1
ATOM 2246 C CA . GLU A 1 275 ? 12.029 -31.966 -3.169 1.00 90.62 275 GLU A CA 1
ATOM 2247 C C . GLU A 1 275 ? 11.096 -33.160 -2.912 1.00 90.62 275 GLU A C 1
ATOM 2249 O O . GLU A 1 275 ? 9.911 -32.987 -2.644 1.00 90.62 275 GLU A O 1
ATOM 2254 N N . ARG A 1 276 ? 11.637 -34.383 -2.912 1.00 92.00 276 ARG A N 1
ATOM 2255 C CA . ARG A 1 276 ? 10.870 -35.610 -2.642 1.00 92.00 276 ARG A CA 1
ATOM 2256 C C . ARG A 1 276 ? 10.375 -35.718 -1.203 1.00 92.00 276 ARG A C 1
ATOM 2258 O O . ARG A 1 276 ? 9.469 -36.499 -0.933 1.00 92.00 276 ARG A O 1
ATOM 2265 N N . ASP A 1 277 ? 10.984 -34.968 -0.295 1.00 88.44 277 ASP A N 1
ATOM 2266 C CA . ASP A 1 277 ? 10.629 -34.939 1.118 1.00 88.44 277 ASP A CA 1
ATOM 2267 C C . ASP A 1 277 ? 9.507 -33.919 1.410 1.00 88.44 277 ASP A C 1
ATOM 2269 O O . ASP A 1 277 ? 9.082 -33.782 2.560 1.00 88.44 277 ASP A O 1
ATOM 2273 N N . LEU A 1 278 ? 9.007 -33.214 0.385 1.00 90.50 278 LEU A N 1
ATOM 2274 C CA . LEU A 1 278 ? 7.855 -32.325 0.492 1.00 90.50 278 LEU A CA 1
ATOM 2275 C C . LEU A 1 278 ? 6.573 -32.999 0.023 1.00 90.50 278 LEU A C 1
ATOM 2277 O O . LEU A 1 278 ? 6.464 -33.486 -1.103 1.00 90.50 278 LEU A O 1
ATOM 2281 N N . ILE A 1 279 ? 5.558 -32.949 0.878 1.00 85.75 279 ILE A N 1
ATOM 2282 C CA . ILE A 1 279 ? 4.231 -33.491 0.590 1.00 85.75 279 ILE A CA 1
ATOM 2283 C C . ILE A 1 279 ? 3.226 -32.332 0.547 1.00 85.75 279 ILE A C 1
ATOM 2285 O O . ILE A 1 279 ? 3.292 -31.447 1.398 1.00 85.75 279 ILE A O 1
ATOM 2289 N N . PRO A 1 280 ? 2.280 -32.295 -0.414 1.00 90.06 280 PRO A N 1
ATOM 2290 C CA . PRO A 1 280 ? 1.192 -31.317 -0.394 1.00 90.06 280 PRO A CA 1
ATOM 2291 C C . PRO A 1 280 ? 0.420 -31.367 0.932 1.00 90.06 280 PRO A C 1
ATOM 2293 O O . PRO A 1 280 ? -0.136 -32.410 1.285 1.00 90.06 280 PRO A O 1
ATOM 2296 N N . ASN A 1 281 ? 0.344 -30.242 1.643 1.00 90.88 281 ASN A N 1
ATOM 2297 C CA . ASN A 1 281 ? -0.401 -30.144 2.892 1.00 90.88 281 ASN A CA 1
ATOM 2298 C C . ASN A 1 281 ? -1.861 -29.775 2.596 1.00 90.88 281 ASN A C 1
ATOM 2300 O O . ASN A 1 281 ? -2.277 -28.628 2.731 1.00 90.88 281 ASN A O 1
ATOM 2304 N N . ARG A 1 282 ? -2.639 -30.769 2.152 1.00 84.38 282 ARG A N 1
ATOM 2305 C CA . ARG A 1 282 ? -4.042 -30.584 1.732 1.00 84.38 282 ARG A CA 1
ATOM 2306 C C . ARG A 1 282 ? -4.915 -30.004 2.844 1.00 84.38 282 ARG A C 1
ATOM 2308 O O . ARG A 1 282 ? -5.698 -29.111 2.580 1.00 84.38 282 ARG A O 1
ATOM 2315 N N . ALA A 1 283 ? -4.716 -30.447 4.085 1.00 81.88 283 ALA A N 1
ATOM 2316 C CA . ALA A 1 283 ? -5.478 -29.942 5.224 1.00 81.88 283 ALA A CA 1
ATOM 2317 C C . ALA A 1 283 ? -5.218 -28.448 5.478 1.00 81.88 283 ALA A C 1
ATOM 2319 O O . ALA A 1 283 ? -6.158 -27.693 5.711 1.00 81.88 283 ALA A O 1
ATOM 2320 N N . LEU A 1 284 ? -3.954 -28.013 5.403 1.00 82.25 284 LEU A N 1
ATOM 2321 C CA . LEU A 1 284 ? -3.621 -26.595 5.545 1.00 82.25 284 LEU A CA 1
ATOM 2322 C C . LEU A 1 284 ? -4.102 -25.780 4.344 1.00 82.25 284 LEU A C 1
ATOM 2324 O O . LEU A 1 284 ? -4.554 -24.660 4.529 1.00 82.25 284 LEU A O 1
ATOM 2328 N N . LYS A 1 285 ? -4.068 -26.352 3.137 1.00 86.44 285 LYS A N 1
ATOM 2329 C CA . LYS A 1 285 ? -4.611 -25.715 1.935 1.00 86.44 285 LYS A CA 1
ATOM 2330 C C . LYS A 1 285 ? -6.115 -25.464 2.052 1.00 86.44 285 LYS A C 1
ATOM 2332 O O . LYS A 1 285 ? -6.544 -24.332 1.871 1.00 86.44 285 LYS A O 1
ATOM 2337 N N . ASP A 1 286 ? -6.884 -26.479 2.440 1.00 86.50 286 ASP A N 1
ATOM 2338 C CA . ASP A 1 286 ? -8.330 -26.354 2.651 1.00 86.50 286 ASP A CA 1
ATOM 2339 C C . ASP A 1 286 ? -8.636 -25.308 3.742 1.00 86.50 286 ASP A C 1
ATOM 2341 O O . ASP A 1 286 ? -9.570 -24.514 3.615 1.00 86.50 286 ASP A O 1
ATOM 2345 N N . ALA A 1 287 ? -7.818 -25.259 4.802 1.00 82.38 287 ALA A N 1
ATOM 2346 C CA . ALA A 1 287 ? -7.941 -24.260 5.863 1.00 82.38 287 ALA A CA 1
ATOM 2347 C C . ALA A 1 287 ? -7.604 -22.836 5.381 1.00 82.38 287 ALA A C 1
ATOM 2349 O O . ALA A 1 287 ? -8.335 -21.901 5.706 1.00 82.38 287 ALA A O 1
ATOM 2350 N N . CYS A 1 288 ? -6.545 -22.669 4.582 1.00 82.12 288 CYS A N 1
ATOM 2351 C CA . CYS A 1 288 ? -6.189 -21.404 3.940 1.00 82.12 288 CYS A CA 1
ATOM 2352 C C . CYS A 1 288 ? -7.317 -20.909 3.023 1.00 82.12 288 CYS A C 1
ATOM 2354 O O . CYS A 1 288 ? -7.713 -19.749 3.104 1.00 82.12 288 CYS A O 1
ATOM 2356 N N . GLU A 1 289 ? -7.872 -21.782 2.179 1.00 85.44 289 GLU A N 1
ATOM 2357 C CA . GLU A 1 289 ? -8.964 -21.449 1.256 1.00 85.44 289 GLU A CA 1
ATOM 2358 C C . GLU A 1 289 ? -10.242 -21.045 2.007 1.00 85.44 289 GLU A C 1
ATOM 2360 O O . GLU A 1 289 ? -10.854 -20.023 1.686 1.00 85.44 289 GLU A O 1
ATOM 2365 N N . ALA A 1 290 ? -10.612 -21.789 3.053 1.00 85.25 290 ALA A N 1
ATOM 2366 C CA . ALA A 1 290 ? -11.737 -21.437 3.917 1.00 85.25 290 ALA A CA 1
ATOM 2367 C C . ALA A 1 290 ? -11.511 -20.096 4.635 1.00 85.25 290 ALA A C 1
ATOM 2369 O O . ALA A 1 290 ? -12.424 -19.272 4.718 1.00 85.25 290 ALA A O 1
ATOM 2370 N N . TYR A 1 291 ? -10.287 -19.843 5.111 1.00 84.19 291 TYR A N 1
ATOM 2371 C CA . TYR A 1 291 ? -9.938 -18.581 5.757 1.00 84.19 291 TYR A CA 1
ATOM 2372 C C . TYR A 1 291 ? -10.025 -17.402 4.782 1.00 84.19 291 TYR A C 1
ATOM 2374 O O . TYR A 1 291 ? -10.615 -16.379 5.130 1.00 84.19 291 TYR A O 1
ATOM 2382 N N . LEU A 1 292 ? -9.518 -17.549 3.554 1.00 80.56 292 LEU A N 1
ATOM 2383 C CA . LEU A 1 292 ? -9.599 -16.529 2.502 1.00 80.56 292 LEU A CA 1
ATOM 2384 C C . LEU A 1 292 ? -11.035 -16.254 2.047 1.00 80.56 292 LEU A C 1
ATOM 2386 O O . LEU A 1 292 ? -11.368 -15.106 1.758 1.00 80.56 292 LEU A O 1
ATOM 2390 N N . ALA A 1 293 ? -11.901 -17.270 2.019 1.00 79.38 293 ALA A N 1
ATOM 2391 C CA . ALA A 1 293 ? -13.311 -17.090 1.680 1.00 79.38 293 ALA A CA 1
ATOM 2392 C C . ALA A 1 293 ? -14.024 -16.128 2.650 1.00 79.38 293 ALA A C 1
ATOM 2394 O O . ALA A 1 293 ? -14.901 -15.366 2.242 1.00 79.38 293 ALA A O 1
ATOM 2395 N N . GLU A 1 294 ? -13.623 -16.127 3.924 1.00 74.62 294 GLU A N 1
ATOM 2396 C CA . GLU A 1 294 ? -14.143 -15.203 4.937 1.00 74.62 294 GLU A CA 1
ATOM 2397 C C . GLU A 1 294 ? -13.310 -13.919 5.085 1.00 74.62 294 GLU A C 1
ATOM 2399 O O . GLU A 1 294 ? -13.840 -12.890 5.508 1.00 74.62 294 GLU A O 1
ATOM 2404 N N . ASN A 1 295 ? -12.027 -13.965 4.718 1.00 73.94 295 ASN A N 1
ATOM 2405 C CA . ASN A 1 295 ? -11.035 -12.916 4.944 1.00 73.94 295 ASN A CA 1
ATOM 2406 C C . ASN A 1 295 ? -10.240 -12.618 3.666 1.00 73.94 295 ASN A C 1
ATOM 2408 O O . ASN A 1 295 ? -9.016 -12.680 3.662 1.00 73.94 295 ASN A O 1
ATOM 2412 N N . GLY A 1 296 ? -10.921 -12.258 2.574 1.00 69.06 296 GLY A N 1
ATOM 2413 C CA . GLY A 1 296 ? -10.274 -12.045 1.268 1.00 69.06 296 GLY A CA 1
ATOM 2414 C C . GLY A 1 296 ? -9.171 -10.976 1.248 1.00 69.06 296 GLY A C 1
ATOM 2415 O O . GLY A 1 296 ? -8.365 -10.944 0.328 1.00 69.06 296 GLY A O 1
ATOM 2416 N N . TRP A 1 297 ? -9.096 -10.131 2.279 1.00 72.56 297 TRP A N 1
ATOM 2417 C CA . TRP A 1 297 ? -8.005 -9.177 2.478 1.00 72.56 297 TRP A CA 1
ATOM 2418 C C . TRP A 1 297 ? -6.666 -9.829 2.855 1.00 72.56 297 TRP A C 1
ATOM 2420 O O . TRP A 1 297 ? -5.635 -9.183 2.712 1.00 72.56 297 TRP A O 1
ATOM 2430 N N . ALA A 1 298 ? -6.664 -11.070 3.346 1.00 73.19 298 ALA A N 1
ATOM 2431 C CA . ALA A 1 298 ? -5.461 -11.761 3.808 1.00 73.19 298 ALA A CA 1
ATOM 2432 C C . ALA A 1 298 ? -4.525 -12.193 2.669 1.00 73.19 298 ALA A C 1
ATOM 2434 O O . ALA A 1 298 ? -3.385 -12.548 2.933 1.00 73.19 298 ALA A O 1
ATOM 2435 N N . VAL A 1 299 ? -4.982 -12.120 1.413 1.00 68.62 299 VAL A N 1
ATOM 2436 C CA . VAL A 1 299 ? -4.123 -12.300 0.228 1.00 68.62 299 VAL A CA 1
ATOM 2437 C C . VAL A 1 299 ? -3.048 -11.212 0.143 1.00 68.62 299 VAL A C 1
ATOM 2439 O O . VAL A 1 299 ? -1.969 -11.461 -0.378 1.00 68.62 299 VAL A O 1
ATOM 2442 N N . ASP A 1 300 ? -3.343 -10.015 0.656 1.00 61.47 300 ASP A N 1
ATOM 2443 C CA . ASP A 1 300 ? -2.452 -8.852 0.599 1.00 61.47 300 ASP A CA 1
ATOM 2444 C C . ASP A 1 300 ? -1.645 -8.646 1.900 1.00 61.47 300 ASP A C 1
ATOM 2446 O O . ASP A 1 300 ? -1.095 -7.557 2.093 1.00 61.47 300 ASP A O 1
ATOM 2450 N N . TYR A 1 301 ? -1.634 -9.639 2.802 1.00 61.69 301 TYR A N 1
ATOM 2451 C CA . TYR A 1 301 ? -0.895 -9.606 4.073 1.00 61.69 301 TYR A CA 1
ATOM 2452 C C . TYR A 1 301 ? 0.606 -9.796 3.844 1.00 61.69 301 TYR A C 1
ATOM 2454 O O . TYR A 1 301 ? 1.371 -8.909 4.288 1.00 61.69 301 TYR A O 1
#

InterPro domains:
  IPR003613 U-box domain [PF04564] (224-297)
  IPR003613 U-box domain [PS51698] (223-298)
  IPR003613 U-box domain [SM00504] (227-291)
  IPR011990 Tetratricopeptide-like helical domain superfamily [G3DSA:1.25.40.10] (2-101)
  IPR011990 Tetratricopeptide-like helical domain superfamily [SSF48452] (7-73)
  IPR013083 Zinc finger, RING/FYVE/PHD-type [G3DSA:3.30.40.10] (222-301)
  IPR019734 Tetratricopeptide repeat [PS50005] (7-40)
  IPR019734 Tetratricopeptide repeat [PS50005] (41-74)
  IPR019734 Tetratricopeptide repeat [SM00028] (7-40)
  IPR019734 Tetratricopeptide repeat [SM00028] (41-74)

Sequence (301 aa):
MSHSLTADQHKQLGNEHFKKKEYEEAITEYSRAIVKDPRQAVYYTNRANCYLKLDKYQNVINDCERAIEFEPKSSYEFAQGQQSGFAKEIIGLIQEAKKQKWIELERARIAEVSGTYRYMKGLIDDDFKRRALALDKESPLYAEEVIELGQEKEDRLRQLDHMLQRAGEPDEYAAPYLQRSTGASNTMPNGHHDAPKLDGSEHHDDLKKASNKWPRKNLAPRVVPDHFLDKITFEFMHDPVISIKSGISYERKMMQEHFSYGRMFDPIAQVPMTERDLIPNRALKDACEAYLAENGWAVDY

Radius of gyration: 28.61 Å; Cα contacts (8 Å, |Δi|>4): 249; chains: 1; bounding box: 66×62×87 Å

pLDDT: mean 71.88, std 20.45, range [25.88, 98.19]